Protein AF-A0A955WRY6-F1 (afdb_monomer_lite)

pLDDT: mean 74.72, std 20.24, range [30.14, 96.88]

Foldseek 3Di:
DDDDDDDPVRVVVCCVPVCVVVVVPDQFPDWDADVPGDTDGHGPPPDLQCLADPNLAFQDWDFFQDPNRTFIWGFHDDDPQWTWIATPPPRDIDIDGSVVSSVRSCVVSVVVLVVVVVVLLVQLVVCVVPNDPVSNVVSVVVCVVNVNPVSPDDDDDDDDDPPDPPPPVPPPPPPPPQDACLLPPVLLVQLLVVLLVQDALLRSLVVSQVVQAQDQDPVRGHHHYDSVSNSVSNLVVLCVVDLQLVVSCVNSVYDLVRSLLSLVSSCVVVVNDPVRSLVSQVVCCVVPVRPSSVDDRDDHPDPPPPPPDD

Sequence (310 aa):
MREIELSEAAGLAAWRAQGLRKGAGHKYIRRVPKPGGGYRYYYRTAGVTRGVGADLVPGAKFKLTHEGQPGHFEVVRRAGDRVVLKHDESGASMTVSAEALGDLLKREHASVVNTAKERLKRDIEAARKHGSPKQIARLEAQARRFGFEGLTEGADGGAGAMFTPVTDPRTSTHHDASADKSEDPVVLEYATRFLFKGKSPKVAAALTESKLSGQDNLFLGKVFINAASLEMALWRKLVEFSDEPSSVVEKFNLRKGSARQLVAYMADKHGWSNSETVEHLRRLDRIYGWDLASRPLPRIPNSRNRASKG

Structure (mmCIF, N/CA/C/O backbone):
data_AF-A0A955WRY6-F1
#
_entry.id   AF-A0A955WRY6-F1
#
loop_
_atom_site.group_PDB
_atom_site.id
_atom_site.type_symbol
_atom_site.label_atom_id
_atom_site.label_alt_id
_atom_site.label_comp_id
_atom_site.label_asym_id
_atom_site.label_entity_id
_atom_site.label_seq_id
_atom_site.pdbx_PDB_ins_code
_atom_site.Cartn_x
_atom_site.Cartn_y
_atom_site.Cartn_z
_atom_site.occupancy
_atom_site.B_iso_or_equiv
_atom_site.auth_seq_id
_atom_site.auth_comp_id
_atom_site.auth_asym_id
_atom_site.auth_atom_id
_atom_site.pdbx_PDB_model_num
ATOM 1 N N . MET A 1 1 ? -16.062 -31.710 -8.596 1.00 36.66 1 MET A N 1
ATOM 2 C CA . MET A 1 1 ? -15.830 -31.966 -7.157 1.00 36.66 1 MET A CA 1
ATOM 3 C C . MET A 1 1 ? -17.004 -32.787 -6.668 1.00 36.66 1 MET A C 1
ATOM 5 O O . MET A 1 1 ? -18.121 -32.371 -6.929 1.00 36.66 1 MET A O 1
ATOM 9 N N . ARG A 1 2 ? -16.775 -33.966 -6.080 1.00 32.97 2 ARG A N 1
ATOM 10 C CA . ARG A 1 2 ? -17.855 -34.728 -5.438 1.00 32.97 2 ARG A CA 1
ATOM 11 C C . ARG A 1 2 ? -17.978 -34.218 -4.010 1.00 32.97 2 ARG A C 1
ATOM 13 O O . ARG A 1 2 ? -16.980 -34.216 -3.292 1.00 32.97 2 ARG A O 1
ATOM 20 N N . GLU A 1 3 ? -19.156 -33.736 -3.647 1.00 37.44 3 GLU A N 1
ATOM 21 C CA . GLU A 1 3 ? -19.481 -33.422 -2.261 1.00 37.44 3 GLU A CA 1
ATOM 22 C C . GLU A 1 3 ? -19.599 -34.744 -1.503 1.00 37.44 3 GLU A C 1
ATOM 24 O O . GLU A 1 3 ? -20.279 -35.668 -1.944 1.00 37.44 3 GLU A O 1
ATOM 29 N N . ILE A 1 4 ? -18.846 -34.866 -0.415 1.00 55.84 4 ILE A N 1
ATOM 30 C CA . ILE A 1 4 ? -18.935 -36.007 0.490 1.00 55.84 4 ILE A CA 1
ATOM 31 C C . ILE A 1 4 ? -19.771 -35.522 1.666 1.00 55.84 4 ILE A C 1
ATOM 33 O O . ILE A 1 4 ? -19.290 -34.732 2.480 1.00 55.84 4 ILE A O 1
ATOM 37 N N . GLU A 1 5 ? -21.023 -35.964 1.733 1.00 51.38 5 GLU A N 1
ATOM 38 C CA . GLU A 1 5 ? -21.853 -35.760 2.915 1.00 51.38 5 GLU A CA 1
ATOM 39 C C . GLU A 1 5 ? -21.349 -36.669 4.036 1.00 51.38 5 GLU A C 1
ATOM 41 O O . GLU A 1 5 ? -21.275 -37.892 3.906 1.00 51.38 5 GLU A O 1
ATOM 46 N N . LEU A 1 6 ? -20.943 -36.055 5.144 1.00 59.84 6 LEU A N 1
ATOM 47 C CA . LEU A 1 6 ? -20.589 -36.787 6.351 1.00 59.84 6 LEU A CA 1
ATOM 48 C C . LEU A 1 6 ? -21.871 -37.184 7.080 1.00 59.84 6 LEU A C 1
ATOM 50 O O . LEU A 1 6 ? -22.786 -36.374 7.218 1.00 59.84 6 LEU A O 1
ATOM 54 N N . SER A 1 7 ? -21.902 -38.408 7.607 1.00 77.56 7 SER A N 1
ATOM 55 C CA . SER A 1 7 ? -22.976 -38.832 8.508 1.00 77.56 7 SER A CA 1
ATOM 56 C C . SER A 1 7 ? -23.078 -37.898 9.718 1.00 77.56 7 SER A C 1
ATOM 58 O O . SER A 1 7 ? -22.076 -37.356 10.191 1.00 77.56 7 SER A O 1
ATOM 60 N N . GLU A 1 8 ? -24.285 -37.736 10.256 1.00 69.12 8 GLU A N 1
ATOM 61 C CA . GLU A 1 8 ? -24.569 -36.810 11.358 1.00 69.12 8 GLU A CA 1
ATOM 62 C C . GLU A 1 8 ? -23.694 -37.083 12.597 1.00 69.12 8 GLU A C 1
ATOM 64 O O . GLU A 1 8 ? -23.143 -36.161 13.204 1.00 69.12 8 GLU A O 1
ATOM 69 N N . ALA A 1 9 ? -23.450 -38.360 12.908 1.00 74.12 9 ALA A N 1
ATOM 70 C CA . ALA A 1 9 ? -22.556 -38.777 13.986 1.00 74.12 9 ALA A CA 1
ATOM 71 C C . ALA A 1 9 ? -21.083 -38.403 13.718 1.00 74.12 9 ALA A C 1
ATOM 73 O O . ALA A 1 9 ? -20.391 -37.929 14.624 1.00 74.12 9 ALA A O 1
ATOM 74 N N . ALA A 1 10 ? -20.608 -38.553 12.476 1.00 66.94 10 ALA A N 1
ATOM 75 C CA . ALA A 1 10 ? -19.260 -38.144 12.078 1.00 66.94 10 ALA A CA 1
ATOM 76 C C . ALA A 1 10 ? -19.105 -36.613 12.069 1.00 66.94 10 ALA A C 1
ATOM 78 O O . ALA A 1 10 ? -18.077 -36.094 12.508 1.00 66.94 10 ALA A O 1
ATOM 79 N N . GLY A 1 11 ? -20.144 -35.883 11.653 1.00 60.44 11 GLY A N 1
ATOM 80 C CA . GLY A 1 11 ? -20.207 -34.424 11.728 1.00 60.44 11 GLY A CA 1
ATOM 81 C C . GLY A 1 11 ? -20.150 -33.915 13.170 1.00 60.44 11 GLY A C 1
ATOM 82 O O . GLY A 1 11 ? -19.386 -32.997 13.473 1.00 60.44 11 GLY A O 1
ATOM 83 N N . LEU A 1 12 ? -20.876 -34.556 14.090 1.00 57.34 12 LEU A N 1
ATOM 84 C CA . LEU A 1 12 ? -20.877 -34.203 15.512 1.00 57.34 12 LEU A CA 1
ATOM 85 C C . LEU A 1 12 ? -19.535 -34.521 16.193 1.00 57.34 12 LEU A C 1
ATOM 87 O O . LEU A 1 12 ? -19.055 -33.742 17.022 1.00 57.34 12 LEU A O 1
ATOM 91 N N . ALA A 1 13 ? -18.903 -35.639 15.828 1.00 63.38 13 ALA A N 1
ATOM 92 C CA . ALA A 1 13 ? -17.574 -36.006 16.311 1.00 63.38 13 ALA A CA 1
ATOM 93 C C . ALA A 1 13 ? -16.500 -35.031 15.798 1.00 63.38 13 ALA A C 1
ATOM 95 O O . ALA A 1 13 ? -15.696 -34.542 16.592 1.00 63.38 13 ALA A O 1
ATOM 96 N N . ALA A 1 14 ? -16.538 -34.655 14.515 1.00 56.78 14 ALA A N 1
ATOM 97 C CA . ALA A 1 14 ? -15.663 -33.631 13.942 1.00 56.78 14 ALA A CA 1
ATOM 98 C C . ALA A 1 14 ? -15.891 -32.252 14.589 1.00 56.78 14 ALA A C 1
ATOM 100 O O . ALA A 1 14 ? -14.931 -31.562 14.941 1.00 56.78 14 ALA A O 1
ATOM 101 N N . TRP A 1 15 ? -17.152 -31.879 14.843 1.00 51.91 15 TRP A N 1
ATOM 102 C CA . TRP A 1 15 ? -17.522 -30.634 15.522 1.00 51.91 15 TRP A CA 1
ATOM 103 C C . TRP A 1 15 ? -16.945 -30.536 16.945 1.00 51.91 15 TRP A C 1
ATOM 105 O O . TRP A 1 15 ? -16.488 -29.464 17.365 1.00 51.91 15 TRP A O 1
ATOM 115 N N . ARG A 1 16 ? -16.907 -31.662 17.672 1.00 55.19 16 ARG A N 1
ATOM 116 C CA . ARG A 1 16 ? -16.328 -31.766 19.023 1.00 55.19 16 ARG A CA 1
ATOM 117 C C . ARG A 1 16 ? -14.798 -31.876 19.015 1.00 55.19 16 ARG A C 1
ATOM 119 O O . ARG A 1 16 ? -14.159 -31.229 19.840 1.00 55.19 16 ARG A O 1
ATOM 126 N N . ALA A 1 17 ? -14.214 -32.644 18.094 1.00 53.66 17 ALA A N 1
ATOM 127 C CA . ALA A 1 17 ? -12.787 -32.983 18.088 1.00 53.66 17 ALA A CA 1
ATOM 128 C C . ALA A 1 17 ? -11.884 -31.943 17.393 1.00 53.66 17 ALA A C 1
ATOM 130 O O . ALA A 1 17 ? -10.724 -31.801 17.770 1.00 53.66 17 ALA A O 1
ATOM 131 N N . GLN A 1 18 ? -12.385 -31.176 16.415 1.00 48.09 18 GLN A N 1
ATOM 132 C CA . GLN A 1 18 ? -11.553 -30.275 15.590 1.00 48.09 18 GLN A CA 1
ATOM 133 C C . GLN A 1 18 ? -11.579 -28.797 16.013 1.00 48.09 18 GLN A C 1
ATOM 135 O O . GLN A 1 18 ? -11.230 -27.909 15.237 1.00 48.09 18 GLN A O 1
ATOM 140 N N . GLY A 1 19 ? -12.017 -28.478 17.233 1.00 43.47 19 GLY A N 1
ATOM 141 C CA . GLY A 1 19 ? -12.061 -27.082 17.685 1.00 43.47 19 GLY A CA 1
ATOM 142 C C . GLY A 1 19 ? -13.075 -26.209 16.928 1.00 43.47 19 GLY A C 1
ATOM 143 O O . GLY A 1 19 ? -13.061 -24.991 17.090 1.00 43.47 19 GLY A O 1
ATOM 144 N N . LEU A 1 20 ? -13.997 -26.805 16.162 1.00 46.94 20 LEU A N 1
ATOM 145 C CA . LEU A 1 20 ? -15.105 -26.107 15.496 1.00 46.94 20 LEU A CA 1
ATOM 146 C C . LEU A 1 20 ? -16.071 -25.480 16.512 1.00 46.94 20 LEU A C 1
ATOM 148 O O . LEU A 1 20 ? -16.509 -24.346 16.319 1.00 46.94 20 LEU A O 1
ATOM 152 N N . ARG A 1 21 ? -16.293 -26.131 17.664 1.00 45.75 21 ARG A N 1
ATOM 153 C CA . ARG A 1 21 ? -16.968 -25.512 18.820 1.00 45.75 21 ARG A CA 1
ATOM 154 C C . ARG A 1 21 ? -16.225 -24.272 19.351 1.00 45.75 21 ARG A C 1
ATOM 156 O O . ARG A 1 21 ? -16.868 -23.305 19.744 1.00 45.75 21 ARG A O 1
ATOM 163 N N . LYS A 1 22 ? -14.884 -24.263 19.321 1.00 43.81 22 LYS A N 1
ATOM 164 C CA . LYS A 1 22 ? -14.065 -23.068 19.622 1.00 43.81 22 LYS A CA 1
ATOM 165 C C . LYS A 1 22 ? -14.232 -22.007 18.527 1.00 43.81 22 LYS A C 1
ATOM 167 O O . LYS A 1 22 ? -14.361 -20.832 18.846 1.00 43.81 22 LYS A O 1
ATOM 172 N N . GLY A 1 23 ? -14.275 -22.416 17.258 1.00 41.44 23 GLY A N 1
ATOM 173 C CA . GLY A 1 23 ? -14.471 -21.551 16.090 1.00 41.44 23 GLY A CA 1
ATOM 174 C C . GLY A 1 23 ? -15.797 -20.786 16.094 1.00 41.44 23 GLY A C 1
ATOM 175 O O . GLY A 1 23 ? -15.812 -19.605 15.760 1.00 41.44 23 GLY A O 1
ATOM 176 N N . ALA A 1 24 ? -16.883 -21.419 16.542 1.00 44.50 24 ALA A N 1
ATOM 177 C CA . ALA A 1 24 ? -18.216 -20.812 16.590 1.00 44.50 24 ALA A CA 1
ATOM 178 C C . ALA A 1 24 ? -18.313 -19.589 17.527 1.00 44.50 24 ALA A C 1
ATOM 180 O O . ALA A 1 24 ? -19.133 -18.706 17.289 1.00 44.50 24 ALA A O 1
ATOM 181 N N . GLY A 1 25 ? -17.456 -19.511 18.555 1.00 41.19 25 GLY A N 1
ATOM 182 C CA . GLY A 1 25 ? -17.361 -18.375 19.483 1.00 41.19 25 GLY A CA 1
ATOM 183 C C . GLY A 1 25 ? -16.069 -17.559 19.359 1.00 41.19 25 GLY A C 1
ATOM 184 O O . GLY A 1 25 ? -15.816 -16.678 20.178 1.00 41.19 25 GLY A O 1
ATOM 185 N N . HIS A 1 26 ? -15.206 -17.853 18.382 1.00 42.59 26 HIS A N 1
ATOM 186 C CA . HIS A 1 26 ? -13.889 -17.224 18.294 1.00 42.59 26 HIS A CA 1
ATOM 187 C C . HIS A 1 26 ? -13.975 -15.828 17.656 1.00 42.59 26 HIS A C 1
ATOM 189 O O . HIS A 1 26 ? -14.563 -15.642 16.593 1.00 42.59 26 HIS A O 1
ATOM 195 N N . LYS A 1 27 ? -13.280 -14.846 18.249 1.00 47.38 27 LYS A N 1
ATOM 196 C CA . LYS A 1 27 ? -13.185 -13.444 17.776 1.00 47.38 27 LYS A CA 1
ATOM 197 C C . LYS A 1 27 ? -12.691 -13.296 16.317 1.00 47.38 27 LYS A C 1
ATOM 199 O O . LYS A 1 27 ? -12.843 -12.239 15.698 1.00 47.38 27 LYS A O 1
ATOM 204 N N . TYR A 1 28 ? -12.048 -14.327 15.772 1.00 54.03 28 TYR A N 1
ATOM 205 C CA . TYR A 1 28 ? -11.330 -14.285 14.500 1.00 54.03 28 TYR A CA 1
ATOM 206 C C . TYR A 1 28 ? -12.108 -15.037 13.412 1.00 54.03 28 TYR A C 1
ATOM 208 O O . TYR A 1 28 ? -12.307 -16.240 13.522 1.00 54.03 28 TYR A O 1
ATOM 216 N N . ILE A 1 29 ? -12.478 -14.348 12.327 1.00 52.53 29 ILE A N 1
ATOM 217 C CA . ILE A 1 29 ? -13.073 -14.967 11.127 1.00 52.53 29 ILE A CA 1
ATOM 218 C C . ILE A 1 29 ? -12.028 -15.805 10.389 1.00 52.53 29 ILE A C 1
ATOM 220 O O . ILE A 1 29 ? -12.348 -16.815 9.770 1.00 52.53 29 ILE A O 1
ATOM 224 N N . ARG A 1 30 ? -10.764 -15.363 10.403 1.00 49.28 30 ARG A N 1
ATOM 225 C CA . ARG A 1 30 ? -9.693 -16.031 9.661 1.00 49.28 30 ARG A CA 1
ATOM 226 C C . ARG A 1 30 ? -8.348 -15.856 10.343 1.00 49.28 30 ARG A C 1
ATOM 228 O O . ARG A 1 30 ? -7.986 -14.747 10.734 1.00 49.28 30 ARG A O 1
ATOM 235 N N . ARG A 1 31 ? -7.575 -16.937 10.411 1.00 55.94 31 ARG A N 1
ATOM 236 C CA . ARG A 1 31 ? -6.165 -16.929 10.807 1.00 55.94 31 ARG A CA 1
ATOM 237 C C . ARG A 1 31 ? -5.318 -17.195 9.564 1.00 55.94 31 ARG A C 1
ATOM 239 O O . ARG A 1 31 ? -5.554 -18.177 8.873 1.00 55.94 31 ARG A O 1
ATOM 246 N N . VAL A 1 32 ? -4.366 -16.317 9.257 1.00 57.47 32 VAL A N 1
ATOM 247 C CA . VAL A 1 32 ? -3.478 -16.453 8.090 1.00 57.47 32 VAL A CA 1
ATOM 248 C C . VAL A 1 32 ? -2.035 -16.525 8.579 1.00 57.47 32 VAL A C 1
ATOM 250 O O . VAL A 1 32 ? -1.604 -15.584 9.246 1.00 57.47 32 VAL A O 1
ATOM 253 N N . PRO A 1 33 ? -1.292 -17.609 8.309 1.00 56.28 33 PRO A N 1
ATOM 254 C CA . PRO A 1 33 ? 0.118 -17.690 8.677 1.00 56.28 33 PRO A CA 1
ATOM 255 C C . PRO A 1 33 ? 0.919 -16.593 7.967 1.00 56.28 33 PRO A C 1
ATOM 257 O O . PRO A 1 33 ? 0.626 -16.236 6.823 1.00 56.28 33 PRO A O 1
ATOM 260 N N . LYS A 1 34 ? 1.894 -16.012 8.669 1.00 71.62 34 LYS A N 1
ATOM 261 C CA . LYS A 1 34 ? 2.805 -15.012 8.100 1.00 71.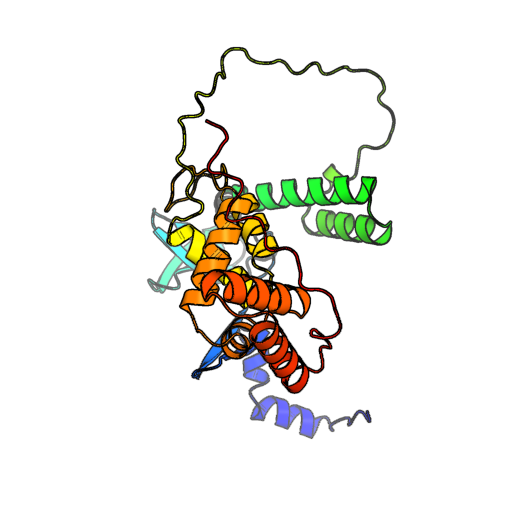62 34 LYS A CA 1
ATOM 262 C C . LYS A 1 34 ? 4.122 -15.683 7.684 1.00 71.62 34 LYS A C 1
ATOM 264 O O . LYS A 1 34 ? 4.568 -16.591 8.388 1.00 71.62 34 LYS A O 1
ATOM 269 N N . PRO A 1 35 ? 4.780 -15.221 6.607 1.00 40.38 35 PRO A N 1
ATOM 270 C CA . PRO A 1 35 ? 6.170 -15.586 6.353 1.00 40.38 35 PRO A CA 1
ATOM 271 C C . PRO A 1 35 ? 7.032 -15.070 7.516 1.00 40.38 35 PRO A C 1
ATOM 273 O O . PRO A 1 35 ? 6.913 -13.898 7.874 1.00 40.38 35 PRO A O 1
ATOM 276 N N . GLY A 1 36 ? 7.840 -15.939 8.131 1.00 59.47 36 GLY A N 1
ATOM 277 C CA . GLY A 1 36 ? 8.654 -15.617 9.317 1.00 59.47 36 GLY A CA 1
ATOM 278 C C . GLY A 1 36 ? 8.057 -16.041 10.666 1.00 59.47 36 GLY A C 1
ATOM 279 O O . GLY A 1 36 ? 8.634 -15.746 11.707 1.00 59.47 36 GLY A O 1
ATOM 280 N N . GLY A 1 37 ? 6.923 -16.747 10.665 1.00 56.03 37 GLY A N 1
ATOM 281 C CA . GLY A 1 37 ? 6.303 -17.275 11.879 1.00 56.03 37 GLY A CA 1
ATOM 282 C C . GLY A 1 37 ? 5.176 -16.400 12.434 1.00 56.03 37 GLY A C 1
ATOM 283 O O . GLY A 1 37 ? 5.022 -15.215 12.126 1.00 56.03 37 GLY A O 1
ATOM 284 N N . GLY A 1 38 ? 4.321 -17.026 13.241 1.00 67.31 38 GLY A N 1
ATOM 285 C CA . GLY A 1 38 ? 3.123 -16.401 13.795 1.00 67.31 38 GLY A CA 1
ATOM 286 C C . GLY A 1 38 ? 1.962 -16.264 12.802 1.00 67.31 38 GLY A C 1
ATOM 287 O O . GLY A 1 38 ? 1.981 -16.754 11.671 1.00 67.31 38 GLY A O 1
ATOM 288 N N . TYR A 1 39 ? 0.901 -15.592 13.252 1.00 67.00 39 TYR A N 1
ATOM 289 C CA . TYR A 1 39 ? -0.364 -15.503 12.525 1.00 67.00 39 TYR A CA 1
ATOM 290 C C . TYR A 1 39 ? -0.874 -14.062 12.410 1.00 67.00 39 TYR A C 1
ATOM 292 O O . TYR A 1 39 ? -0.669 -13.214 13.278 1.00 67.00 39 TYR A O 1
ATOM 300 N N . ARG A 1 40 ? -1.561 -13.773 11.304 1.00 47.94 40 ARG A N 1
ATOM 301 C CA . ARG A 1 40 ? -2.397 -12.590 11.099 1.00 47.94 40 ARG A CA 1
ATOM 302 C C . ARG A 1 40 ? -3.848 -12.986 11.356 1.00 47.94 40 ARG A C 1
ATOM 304 O O . ARG A 1 40 ? -4.380 -13.867 10.684 1.00 47.94 40 ARG A O 1
ATOM 311 N N . TYR A 1 41 ? -4.472 -12.325 12.319 1.00 55.81 41 TYR A N 1
ATOM 312 C CA . TYR A 1 41 ? -5.858 -12.564 12.696 1.00 55.81 41 TYR A CA 1
ATOM 313 C C . TYR A 1 41 ? -6.765 -11.527 12.032 1.00 55.81 41 TYR A C 1
ATOM 315 O O . TYR A 1 41 ? -6.508 -10.327 12.117 1.00 55.81 41 TYR A O 1
ATOM 323 N N . TYR A 1 42 ? -7.809 -11.995 11.355 1.00 44.66 42 TYR A N 1
ATOM 324 C CA . TYR A 1 42 ? -8.852 -11.162 10.769 1.00 44.66 42 TYR A CA 1
ATOM 325 C C . TYR A 1 42 ? -10.079 -11.237 11.662 1.00 44.66 42 TYR A C 1
ATOM 327 O O . TYR A 1 42 ? -10.635 -12.312 11.884 1.00 44.66 42 TYR A O 1
ATOM 335 N N . TYR A 1 43 ? -10.471 -10.090 12.194 1.00 47.66 43 TYR A N 1
ATOM 336 C CA . TYR A 1 43 ? -11.598 -9.949 13.102 1.00 47.66 43 TYR A CA 1
ATOM 337 C C . TYR A 1 43 ? -12.900 -9.830 12.320 1.00 47.66 43 TYR A C 1
ATOM 339 O O . TYR A 1 43 ? -12.918 -9.270 11.222 1.00 47.66 43 TYR A O 1
ATOM 347 N N . ARG A 1 44 ? -14.005 -10.283 12.918 1.00 41.38 44 ARG A N 1
ATOM 348 C CA . ARG A 1 44 ? -15.330 -9.805 12.517 1.00 41.38 44 ARG A CA 1
ATOM 349 C C . ARG A 1 44 ? -15.498 -8.411 13.095 1.00 41.38 44 ARG A C 1
ATOM 351 O O . ARG A 1 44 ? -16.040 -8.253 14.179 1.00 41.38 44 ARG A O 1
ATOM 358 N N . THR A 1 45 ? -14.994 -7.397 12.401 1.00 40.94 45 THR A N 1
ATOM 359 C CA . THR A 1 45 ? -15.423 -6.031 12.680 1.00 40.94 45 THR A CA 1
ATOM 360 C C . THR A 1 45 ? -16.863 -5.913 12.206 1.00 40.94 45 THR A C 1
ATOM 362 O O . THR A 1 45 ? -17.149 -5.864 11.010 1.00 40.94 45 THR A O 1
ATOM 365 N N . ALA A 1 46 ? -17.782 -5.922 13.169 1.00 40.56 46 ALA A N 1
ATOM 366 C CA . ALA A 1 46 ? -19.061 -5.253 13.022 1.00 40.56 46 ALA A CA 1
ATOM 367 C C . ALA A 1 46 ? -18.800 -3.889 12.359 1.00 40.56 46 ALA A C 1
ATOM 369 O O . ALA A 1 46 ? -17.915 -3.152 12.793 1.00 40.56 46 ALA A O 1
ATOM 370 N N . GLY A 1 47 ? -19.468 -3.623 11.235 1.00 37.50 47 GLY A N 1
ATOM 371 C CA . GLY A 1 47 ? -19.258 -2.408 10.453 1.00 37.50 47 GLY A CA 1
ATOM 372 C C . GLY A 1 47 ? -19.404 -1.141 11.298 1.00 37.50 47 GLY A C 1
ATOM 373 O O . GLY A 1 47 ? -20.028 -1.159 12.355 1.00 37.50 47 GLY A O 1
ATOM 374 N N . VAL A 1 48 ? -18.849 -0.052 10.769 1.00 38.91 48 VAL A N 1
ATOM 375 C CA . VAL A 1 48 ? -18.663 1.311 11.319 1.00 38.91 48 VAL A CA 1
ATOM 376 C C . VAL A 1 48 ? -19.931 1.976 11.914 1.00 38.91 48 VAL A C 1
ATOM 378 O O . VAL A 1 48 ? -19.880 3.103 12.383 1.00 38.91 48 VAL A O 1
ATOM 381 N N . THR A 1 49 ? -21.071 1.292 11.953 1.00 41.22 49 THR A N 1
ATOM 382 C CA . THR A 1 49 ? -22.373 1.803 12.413 1.00 41.22 49 THR A CA 1
ATOM 383 C C . THR A 1 49 ? -23.138 0.869 13.350 1.00 41.22 49 THR A C 1
ATOM 385 O O . THR A 1 49 ? -24.252 1.206 13.740 1.00 41.22 49 THR A O 1
ATOM 388 N N . ARG A 1 50 ? -22.587 -0.274 13.779 1.00 42.62 50 ARG A N 1
ATOM 389 C CA . ARG A 1 50 ? -23.249 -1.153 14.772 1.00 42.62 50 ARG A CA 1
ATOM 390 C C . ARG A 1 50 ? -23.181 -0.601 16.210 1.00 42.62 50 ARG A C 1
ATOM 392 O O . ARG A 1 50 ? -22.905 -1.323 17.158 1.00 42.62 50 ARG A O 1
ATOM 399 N N . GLY A 1 51 ? -23.358 0.709 16.361 1.00 39.53 51 GLY A N 1
ATOM 400 C CA . GLY A 1 51 ? -23.197 1.459 17.609 1.00 39.53 51 GLY A CA 1
ATOM 401 C C . GLY A 1 51 ? -24.460 2.181 18.073 1.00 39.53 51 GLY A C 1
ATOM 402 O O . GLY A 1 51 ? -24.369 3.026 18.954 1.00 39.53 51 GLY A O 1
ATOM 403 N N . VAL A 1 52 ? -25.631 1.892 17.493 1.00 41.47 52 VAL A N 1
ATOM 404 C CA . VAL A 1 52 ? -26.885 2.551 17.888 1.00 41.47 52 VAL A CA 1
ATOM 405 C C . VAL A 1 52 ? -27.953 1.498 18.199 1.00 41.47 52 VAL A C 1
ATOM 407 O O . VAL A 1 52 ? -28.535 0.887 17.308 1.00 41.47 52 VAL A O 1
ATOM 410 N N . GLY A 1 53 ? -28.166 1.253 19.495 1.00 43.19 53 GLY A N 1
ATOM 411 C CA . GLY A 1 53 ? -29.331 0.567 20.075 1.00 43.19 53 GLY A CA 1
ATOM 412 C C . GLY A 1 53 ? -29.365 -0.969 20.004 1.00 43.19 53 GLY A C 1
ATOM 413 O O . GLY A 1 53 ? -29.521 -1.630 21.036 1.00 43.19 53 GLY A O 1
ATOM 414 N N . ALA A 1 54 ? -29.222 -1.552 18.811 1.00 42.28 54 ALA A N 1
ATOM 415 C CA . ALA A 1 54 ? -29.510 -2.977 18.579 1.00 42.28 54 ALA A CA 1
ATOM 416 C C . ALA A 1 54 ? -28.316 -3.928 18.812 1.00 42.28 54 ALA A C 1
ATOM 418 O O . ALA A 1 54 ? -28.515 -5.113 19.062 1.00 42.28 54 ALA A O 1
ATOM 419 N N . ASP A 1 55 ? -27.083 -3.419 18.787 1.00 57.56 55 ASP A N 1
ATOM 420 C CA . ASP A 1 55 ? -25.850 -4.227 18.815 1.00 57.56 55 ASP A CA 1
ATOM 421 C C . ASP A 1 55 ? -25.087 -4.169 20.158 1.00 57.56 55 ASP A C 1
ATOM 423 O O . ASP A 1 55 ? -23.957 -4.648 20.263 1.00 57.56 55 ASP A O 1
ATOM 427 N N . LEU A 1 56 ? -25.701 -3.624 21.218 1.00 70.50 56 LEU A N 1
ATOM 428 C CA . LEU A 1 56 ? -25.166 -3.670 22.588 1.00 70.50 56 LEU A CA 1
ATOM 429 C C . LEU A 1 56 ? -25.412 -5.052 23.213 1.00 70.50 56 LEU A C 1
ATOM 431 O O . LEU A 1 56 ? -26.172 -5.200 24.171 1.00 70.50 56 LEU A O 1
ATOM 435 N N . VAL A 1 57 ? -24.823 -6.079 22.610 1.00 77.69 57 VAL A N 1
ATOM 436 C CA . VAL A 1 57 ? -24.909 -7.472 23.058 1.00 77.69 57 VAL A CA 1
ATOM 437 C C . VAL A 1 57 ? -23.649 -7.866 23.829 1.00 77.69 57 VAL A C 1
ATOM 439 O O . VAL A 1 57 ? -22.573 -7.338 23.535 1.00 77.69 57 VAL A O 1
ATOM 442 N N . PRO A 1 58 ? -23.740 -8.802 24.792 1.00 81.50 58 PRO A N 1
ATOM 443 C CA . PRO A 1 58 ? -22.559 -9.368 25.436 1.00 81.50 58 PRO A CA 1
ATOM 444 C C . PRO A 1 58 ? -21.514 -9.848 24.414 1.00 81.50 58 PRO A C 1
ATOM 446 O O . PRO A 1 58 ? -21.853 -10.502 23.428 1.00 81.50 58 PRO A O 1
ATOM 449 N N . GLY A 1 59 ? -20.249 -9.493 24.637 1.00 76.31 59 GLY A N 1
ATOM 450 C CA . GLY A 1 59 ? -19.119 -9.754 23.744 1.00 76.31 59 GLY A CA 1
ATOM 451 C C . GLY A 1 59 ? -18.862 -8.676 22.683 1.00 76.31 59 GLY A C 1
ATOM 452 O O . GLY A 1 59 ? -17.843 -8.736 21.988 1.00 76.31 59 GLY A O 1
ATOM 453 N N . ALA A 1 60 ? -19.741 -7.677 22.537 1.00 74.44 60 ALA A N 1
ATOM 454 C CA . ALA A 1 60 ? -19.485 -6.537 21.658 1.00 74.44 60 ALA A CA 1
ATOM 455 C C . ALA A 1 60 ? -18.305 -5.708 22.187 1.00 74.44 60 ALA A C 1
ATOM 457 O O . ALA A 1 60 ? -18.225 -5.437 23.384 1.00 74.44 60 ALA A O 1
ATOM 458 N N . LYS A 1 61 ? -17.390 -5.305 21.295 1.00 81.06 61 LYS A N 1
ATOM 459 C CA . LYS A 1 61 ? -16.192 -4.534 21.652 1.00 81.06 61 LYS A CA 1
ATOM 460 C C . LYS A 1 61 ? -16.158 -3.191 20.941 1.00 81.06 61 LYS A C 1
ATOM 462 O O . LYS A 1 61 ? -16.345 -3.134 19.725 1.00 81.06 61 LYS A O 1
ATOM 467 N N . PHE A 1 62 ? -15.828 -2.145 21.686 1.00 78.12 62 PHE A N 1
ATOM 468 C CA . PHE A 1 62 ? -15.776 -0.768 21.210 1.00 78.12 62 PHE A CA 1
ATOM 469 C C . PHE A 1 62 ? -14.453 -0.110 21.601 1.00 78.12 62 PHE A C 1
ATOM 471 O O . PHE A 1 62 ? -13.780 -0.551 22.533 1.00 78.12 62 PHE A O 1
ATOM 478 N N . LYS A 1 63 ? -14.070 0.937 20.868 1.00 79.00 63 LYS A N 1
ATOM 479 C CA . LYS A 1 63 ? -12.981 1.830 21.264 1.00 79.00 63 LYS A CA 1
ATOM 480 C C . LYS A 1 63 ? -13.613 3.145 21.696 1.00 79.00 63 LYS A C 1
ATOM 482 O O . LYS A 1 63 ? -14.296 3.758 20.883 1.00 79.00 63 LYS A O 1
ATOM 487 N N . LEU A 1 64 ? -13.405 3.537 22.943 1.00 77.50 64 LEU A N 1
ATOM 488 C CA . LEU A 1 64 ? -13.987 4.748 23.516 1.00 77.50 64 LEU A CA 1
ATOM 489 C C . LEU A 1 64 ? -13.016 5.383 24.506 1.00 77.50 64 LEU A C 1
ATOM 491 O O . LEU A 1 64 ? -12.163 4.700 25.072 1.00 77.50 64 LEU A O 1
ATOM 495 N N . THR A 1 65 ? -13.160 6.687 24.690 1.00 77.12 65 THR A N 1
ATOM 496 C CA . THR A 1 65 ? -12.446 7.446 25.712 1.00 77.12 65 THR A CA 1
ATOM 497 C C . THR A 1 65 ? -13.384 7.650 26.895 1.00 77.12 65 THR A C 1
ATOM 499 O O . THR A 1 65 ? -14.449 8.248 26.743 1.00 77.12 65 THR A O 1
ATOM 502 N N . HIS A 1 66 ? -13.019 7.133 28.067 1.00 68.38 66 HIS A N 1
ATOM 503 C CA . HIS A 1 66 ? -13.795 7.296 29.298 1.00 68.38 66 HIS A CA 1
ATOM 504 C C . HIS A 1 66 ? -12.892 7.835 30.404 1.00 68.38 66 HIS A C 1
ATOM 506 O O . HIS A 1 66 ? -11.773 7.359 30.558 1.00 68.38 66 HIS A O 1
ATOM 512 N N . GLU A 1 67 ? -13.353 8.863 31.123 1.00 70.56 67 GLU A N 1
ATOM 513 C CA . GLU A 1 67 ? -12.571 9.551 32.169 1.00 70.56 67 GLU A CA 1
ATOM 514 C C . GLU A 1 67 ? -11.176 10.006 31.691 1.00 70.56 67 GLU A C 1
ATOM 516 O O . GLU A 1 67 ? -10.181 9.938 32.406 1.00 70.56 67 GLU A O 1
ATOM 521 N N . GLY A 1 68 ? -11.091 10.455 30.434 1.00 73.31 68 GLY A N 1
ATOM 522 C CA . GLY A 1 68 ? -9.838 10.901 29.818 1.00 73.31 68 GLY A CA 1
ATOM 523 C C . GLY A 1 68 ? -8.895 9.772 29.387 1.00 73.31 68 GLY A C 1
ATOM 524 O O . GLY A 1 68 ? -7.843 10.060 28.822 1.00 73.31 68 GLY A O 1
ATOM 525 N N . GLN A 1 69 ? -9.265 8.503 29.588 1.00 71.44 69 GLN A N 1
ATOM 526 C CA . GLN A 1 69 ? -8.461 7.354 29.178 1.00 71.44 69 GLN A CA 1
ATOM 527 C C . GLN A 1 69 ? -9.047 6.687 27.923 1.00 71.44 69 GLN A C 1
ATOM 529 O O . GLN A 1 69 ? -10.172 6.174 27.959 1.00 71.44 69 GLN A O 1
ATOM 534 N N . PRO A 1 70 ? -8.322 6.692 26.788 1.00 78.00 70 PRO A N 1
ATOM 535 C CA . PRO A 1 70 ? -8.731 5.963 25.597 1.00 78.00 70 PRO A CA 1
ATOM 536 C C . PRO A 1 70 ? -8.508 4.466 25.804 1.00 78.00 70 PRO A C 1
ATOM 538 O O . PRO A 1 70 ? -7.428 4.047 26.210 1.00 78.00 70 PRO A O 1
ATOM 541 N N . GLY A 1 71 ? -9.507 3.653 25.471 1.00 81.44 71 GLY A N 1
ATOM 542 C CA . GLY A 1 71 ? -9.471 2.234 25.795 1.00 81.44 71 GLY A CA 1
ATOM 543 C C . GLY A 1 71 ? -10.328 1.351 24.903 1.00 81.44 71 GLY A C 1
ATOM 544 O O . GLY A 1 71 ? -11.191 1.812 24.146 1.00 81.44 71 GLY A O 1
ATOM 545 N N . HIS A 1 72 ? -10.083 0.046 25.001 1.00 81.94 72 HIS A N 1
ATOM 546 C CA . HIS A 1 72 ? -10.938 -0.987 24.426 1.00 81.94 72 HIS A CA 1
ATOM 547 C C . HIS A 1 72 ? -11.883 -1.520 25.496 1.00 81.94 72 HIS A C 1
ATOM 549 O O . HIS A 1 72 ? -11.440 -1.953 26.555 1.00 81.94 72 HIS A O 1
ATOM 555 N N . PHE A 1 73 ? -13.181 -1.509 25.210 1.00 83.50 73 PHE A N 1
ATOM 556 C CA . PHE A 1 73 ? -14.207 -1.941 26.153 1.00 83.50 73 PHE A CA 1
ATOM 557 C C . PHE A 1 73 ? -15.040 -3.062 25.558 1.00 83.50 73 PHE A C 1
ATOM 559 O O . PHE A 1 73 ? -15.408 -3.013 24.385 1.00 83.50 73 PHE A O 1
ATOM 566 N N . GLU A 1 74 ? -15.356 -4.054 26.379 1.00 85.38 74 GLU A N 1
ATOM 567 C CA . GLU A 1 74 ? -16.230 -5.173 26.053 1.00 85.38 74 GLU A CA 1
ATOM 568 C C . GLU A 1 74 ? -17.534 -5.081 26.843 1.00 85.38 74 GLU A C 1
ATOM 570 O O . GLU A 1 74 ? -17.521 -4.860 28.051 1.00 85.38 74 GLU A O 1
ATOM 575 N N . VAL A 1 75 ? -18.668 -5.301 26.181 1.00 86.50 75 VAL A N 1
ATOM 576 C CA . VAL A 1 75 ? -19.951 -5.490 26.861 1.00 86.50 75 VAL A CA 1
ATOM 577 C C . VAL A 1 75 ? -19.931 -6.849 27.543 1.00 86.50 75 VAL A C 1
ATOM 579 O O . VAL A 1 75 ? -19.977 -7.883 26.886 1.00 86.50 75 VAL A O 1
ATOM 582 N N . VAL A 1 76 ? -19.892 -6.862 28.868 1.00 89.19 76 VAL A N 1
ATOM 583 C CA . VAL A 1 76 ? -19.938 -8.100 29.656 1.00 89.19 76 VAL A CA 1
ATOM 584 C C . VAL A 1 76 ? -21.375 -8.578 29.802 1.00 89.19 76 VAL A C 1
ATOM 586 O O . VAL A 1 76 ? -21.666 -9.767 29.693 1.00 89.19 76 VAL A O 1
ATOM 589 N N . ARG A 1 77 ? -22.292 -7.644 30.066 1.00 87.44 77 ARG A N 1
ATOM 590 C CA . ARG A 1 77 ? -23.692 -7.956 30.347 1.00 87.44 77 ARG A CA 1
ATOM 591 C C . ARG A 1 77 ? -24.590 -6.791 29.960 1.00 87.44 77 ARG A C 1
ATOM 593 O O . ARG A 1 77 ? -24.229 -5.637 30.169 1.00 87.44 77 ARG A O 1
ATOM 600 N N . ARG A 1 78 ? -25.792 -7.105 29.482 1.00 84.25 78 ARG A N 1
ATOM 601 C CA . ARG A 1 78 ? -26.894 -6.150 29.335 1.00 84.25 78 ARG A CA 1
ATOM 602 C C . ARG A 1 78 ? -28.084 -6.632 30.155 1.00 84.25 78 ARG A C 1
ATOM 604 O O . ARG A 1 78 ? -28.462 -7.796 30.053 1.00 84.25 78 ARG A O 1
ATOM 611 N N . ALA A 1 79 ? -28.646 -5.747 30.969 1.00 83.94 79 ALA A N 1
ATOM 612 C CA . ALA A 1 79 ? -29.838 -5.995 31.769 1.00 83.94 79 ALA A CA 1
ATOM 613 C C . ALA A 1 79 ? -30.798 -4.814 31.584 1.00 83.94 79 ALA A C 1
ATOM 615 O O . ALA A 1 79 ? -30.635 -3.766 32.209 1.00 83.94 79 ALA A O 1
ATOM 616 N N . GLY A 1 80 ? -31.762 -4.975 30.674 1.00 83.00 80 GLY A N 1
ATOM 617 C CA . GLY A 1 80 ? -32.663 -3.896 30.269 1.00 83.00 80 GLY A CA 1
ATOM 618 C C . GLY A 1 80 ? -31.892 -2.707 29.692 1.00 83.00 80 GLY A C 1
ATOM 619 O O . GLY A 1 80 ? -31.181 -2.846 28.690 1.00 83.00 80 GLY A O 1
ATOM 620 N N . ASP A 1 81 ? -32.025 -1.560 30.355 1.00 84.88 81 ASP A N 1
ATOM 621 C CA . ASP A 1 81 ? -31.360 -0.307 29.996 1.00 84.88 81 ASP A CA 1
ATOM 622 C C . ASP A 1 81 ? -29.913 -0.207 30.511 1.00 84.88 81 ASP A C 1
ATOM 624 O O . ASP A 1 81 ? -29.155 0.648 30.079 1.00 84.88 81 ASP A O 1
ATOM 628 N N . ARG A 1 82 ? -29.459 -1.095 31.401 1.00 87.94 82 ARG A N 1
ATOM 629 C CA . ARG A 1 82 ? -28.086 -1.030 31.926 1.00 87.94 82 ARG A CA 1
ATOM 630 C C . ARG A 1 82 ? -27.144 -1.949 31.163 1.00 87.94 82 ARG A C 1
ATOM 632 O O . ARG A 1 82 ? -27.424 -3.136 30.967 1.00 87.94 82 ARG A O 1
ATOM 639 N N . VAL A 1 83 ? -25.989 -1.409 30.792 1.00 87.62 83 VAL A N 1
ATOM 640 C CA . VAL A 1 83 ? -24.910 -2.108 30.096 1.00 87.62 83 VAL A CA 1
ATOM 641 C C . VAL A 1 83 ? -23.666 -2.087 30.970 1.00 87.62 83 VAL A C 1
ATOM 643 O O . VAL A 1 83 ? -23.185 -1.028 31.366 1.00 87.62 83 VAL A O 1
ATOM 646 N N . VAL A 1 84 ? -23.147 -3.274 31.275 1.00 88.81 84 VAL A N 1
ATOM 647 C CA . VAL A 1 84 ? -21.883 -3.444 31.989 1.00 88.81 84 VAL A CA 1
ATOM 648 C C . VAL A 1 84 ? -20.771 -3.574 30.962 1.00 88.81 84 VAL A C 1
ATOM 650 O O . VAL A 1 84 ? -20.777 -4.506 30.154 1.00 88.81 84 VAL A O 1
ATOM 653 N N . LEU A 1 85 ? -19.822 -2.651 31.013 1.00 87.38 85 LEU A N 1
ATOM 654 C CA . LEU A 1 85 ? -18.625 -2.636 30.188 1.00 87.38 85 LEU A CA 1
ATOM 655 C C . LEU A 1 85 ? -17.420 -3.045 31.023 1.00 87.38 85 LEU A C 1
ATOM 657 O O . LEU A 1 85 ? -17.326 -2.663 32.186 1.00 87.38 85 LEU A O 1
ATOM 661 N N . LYS A 1 86 ? -16.482 -3.768 30.421 1.00 89.06 86 LYS A N 1
ATOM 662 C CA . LYS A 1 86 ? -15.174 -4.070 30.997 1.00 89.06 86 LYS A CA 1
ATOM 663 C C . LYS A 1 86 ? -14.085 -3.497 30.111 1.00 89.06 86 LYS A C 1
ATOM 665 O O . LYS A 1 86 ? -14.090 -3.733 28.907 1.00 89.06 86 LYS A O 1
ATOM 670 N N . HIS A 1 87 ? -13.157 -2.769 30.711 1.00 85.81 87 HIS A N 1
ATOM 671 C CA . HIS A 1 87 ? -11.961 -2.297 30.040 1.00 85.81 87 HIS A CA 1
ATOM 672 C C . HIS A 1 87 ? -10.995 -3.474 29.824 1.00 85.81 87 HIS A C 1
ATOM 674 O O . HIS A 1 87 ? -10.628 -4.155 30.783 1.00 85.81 87 HIS A O 1
ATOM 680 N N . ASP A 1 88 ? -10.604 -3.736 28.574 1.00 78.56 88 ASP A N 1
ATOM 681 C CA . ASP A 1 88 ? -9.775 -4.892 28.198 1.00 78.56 88 ASP A CA 1
ATOM 682 C C . ASP A 1 88 ? -8.380 -4.829 28.858 1.00 78.56 88 ASP A C 1
ATOM 684 O O . ASP A 1 88 ? -7.813 -5.875 29.168 1.00 78.56 88 ASP A O 1
ATOM 688 N N . GLU A 1 89 ? -7.835 -3.627 29.094 1.00 76.50 89 GLU A N 1
ATOM 689 C CA . GLU A 1 89 ? -6.466 -3.446 29.607 1.00 76.50 89 GLU A CA 1
ATOM 690 C C . GLU A 1 89 ? -6.404 -3.381 31.137 1.00 76.50 89 GLU A C 1
ATOM 692 O O . GLU A 1 89 ? -5.609 -4.084 31.752 1.00 76.50 89 GLU A O 1
ATOM 697 N N . SER A 1 90 ? -7.259 -2.569 31.767 1.00 82.62 90 SER A N 1
ATOM 698 C CA . SER A 1 90 ? -7.263 -2.427 33.233 1.00 82.62 90 SER A CA 1
ATOM 699 C C . SER A 1 90 ? -8.134 -3.469 33.934 1.00 82.62 90 SER A C 1
ATOM 701 O O . SER A 1 90 ? -8.064 -3.618 35.150 1.00 82.62 90 SER A O 1
ATOM 703 N N . GLY A 1 91 ? -9.005 -4.164 33.198 1.00 85.06 91 GLY A N 1
ATOM 704 C CA . GLY A 1 91 ? -9.996 -5.076 33.765 1.00 85.06 91 GLY A CA 1
ATOM 705 C C . GLY A 1 91 ? -11.126 -4.385 34.537 1.00 85.06 91 GLY A C 1
ATOM 706 O O . GLY A 1 91 ? -12.059 -5.073 34.962 1.00 85.06 91 GLY A O 1
ATOM 707 N N . ALA A 1 92 ? -11.073 -3.057 34.694 1.00 83.94 92 ALA A N 1
ATOM 708 C CA . ALA A 1 92 ? -12.080 -2.275 35.395 1.00 83.94 92 ALA A CA 1
ATOM 709 C C . ALA A 1 92 ? -13.441 -2.427 34.712 1.00 83.94 92 ALA A C 1
ATOM 711 O O . ALA A 1 92 ? -13.537 -2.429 33.484 1.00 83.94 92 ALA A O 1
ATOM 712 N N . SER A 1 93 ? -14.492 -2.576 35.513 1.00 89.00 93 SER A N 1
ATOM 713 C CA . SER A 1 93 ? -15.858 -2.696 35.012 1.00 89.00 93 SER A CA 1
ATOM 714 C C . SER A 1 93 ? -16.670 -1.473 35.402 1.00 89.00 93 SER A C 1
ATOM 716 O O . SER A 1 93 ? -16.568 -0.991 36.524 1.00 89.00 93 SER A O 1
ATOM 718 N N . MET A 1 94 ? -17.499 -0.997 34.484 1.00 86.94 94 MET A N 1
ATOM 719 C CA . MET A 1 94 ? -18.407 0.124 34.700 1.00 86.94 94 MET A CA 1
ATOM 720 C C . MET A 1 94 ? -19.806 -0.247 34.234 1.00 86.94 94 MET A C 1
ATOM 722 O O . MET A 1 94 ? -19.977 -1.096 33.360 1.00 86.94 94 MET A O 1
ATOM 726 N N . THR A 1 95 ? -20.811 0.402 34.809 1.00 90.81 95 THR A N 1
ATOM 727 C CA . THR A 1 95 ? -22.198 0.268 34.365 1.00 90.81 95 THR A CA 1
ATOM 728 C C . THR A 1 95 ? -22.669 1.609 33.835 1.00 90.81 95 THR A C 1
ATOM 730 O O . THR A 1 95 ? -22.597 2.608 34.541 1.00 90.81 95 THR A O 1
ATOM 733 N N . VAL A 1 96 ? -23.167 1.618 32.606 1.00 86.31 96 VAL A N 1
ATOM 734 C CA . VAL A 1 96 ? -23.709 2.799 31.925 1.00 86.31 96 VAL A CA 1
ATOM 735 C C . VAL A 1 96 ? -25.113 2.486 31.414 1.00 86.31 96 VAL A C 1
ATOM 737 O O . VAL A 1 96 ? -25.448 1.313 31.219 1.00 86.31 96 VAL A O 1
ATOM 740 N N . SER A 1 97 ? -25.954 3.501 31.208 1.00 84.94 97 SER A N 1
ATOM 741 C CA . SER A 1 97 ? -27.207 3.278 30.480 1.00 84.94 97 SER A CA 1
ATOM 742 C C . SER A 1 97 ? -26.916 2.995 29.004 1.00 84.94 97 SER A C 1
ATOM 744 O O . SER A 1 97 ? -25.901 3.432 28.452 1.00 84.94 97 SER A O 1
ATOM 746 N N . ALA A 1 98 ? -27.796 2.236 28.357 1.00 77.00 98 ALA A N 1
ATOM 747 C CA . ALA A 1 98 ? -27.687 1.894 26.947 1.00 77.00 98 ALA A CA 1
ATOM 748 C C . ALA A 1 98 ? -27.774 3.155 26.080 1.00 77.00 98 ALA A C 1
ATOM 750 O O . ALA A 1 98 ? -27.060 3.264 25.082 1.00 77.00 98 ALA A O 1
ATOM 751 N N . GLU A 1 99 ? -28.601 4.114 26.496 1.00 75.69 99 GLU A N 1
ATOM 752 C CA . GLU A 1 99 ? -28.712 5.431 25.875 1.00 75.69 99 GLU A CA 1
ATOM 753 C C . GLU A 1 99 ? -27.410 6.234 25.996 1.00 75.69 99 GLU A C 1
ATOM 755 O O . GLU A 1 99 ? -26.847 6.626 24.974 1.00 75.69 99 GLU A O 1
ATOM 760 N N . ALA A 1 100 ? -26.860 6.382 27.208 1.00 77.75 100 ALA A N 1
ATOM 761 C CA . ALA A 1 100 ? -25.619 7.130 27.420 1.00 77.75 100 ALA A CA 1
ATOM 762 C C . ALA A 1 100 ? -24.436 6.501 26.673 1.00 77.75 100 ALA A C 1
ATOM 764 O O . ALA A 1 100 ? -23.617 7.210 26.085 1.00 77.75 100 ALA A O 1
ATOM 765 N N . LEU A 1 101 ? -24.358 5.167 26.644 1.00 80.31 101 LEU A N 1
ATOM 766 C CA . LEU A 1 101 ? -23.365 4.459 25.841 1.00 80.31 101 LEU A CA 1
ATOM 767 C C . LEU A 1 101 ? -23.566 4.712 24.345 1.00 80.31 101 LEU A C 1
ATOM 769 O O . LEU A 1 101 ? -22.597 4.945 23.626 1.00 80.31 101 LEU A O 1
ATOM 773 N N . GLY A 1 102 ? -24.813 4.690 23.875 1.00 73.19 102 GLY A N 1
ATOM 774 C CA . GLY A 1 102 ? -25.150 5.030 22.498 1.00 73.19 102 GLY A CA 1
ATOM 775 C C . GLY A 1 102 ? -24.683 6.435 22.124 1.00 73.19 102 GLY A C 1
ATOM 776 O O . GLY A 1 102 ? -24.071 6.616 21.075 1.00 73.19 102 GLY A O 1
ATOM 777 N N . ASP A 1 103 ? -24.904 7.422 22.986 1.00 73.88 103 ASP A N 1
ATOM 778 C CA . ASP A 1 103 ? -24.505 8.805 22.725 1.00 73.88 103 ASP A CA 1
ATOM 779 C C . ASP A 1 103 ? -22.992 9.018 22.796 1.00 73.88 103 ASP A C 1
ATOM 781 O O . ASP A 1 103 ? -22.437 9.737 21.960 1.00 73.88 103 ASP A O 1
ATOM 785 N N . LEU A 1 104 ? -22.304 8.336 23.715 1.00 74.31 104 LEU A N 1
ATOM 786 C CA . LEU A 1 104 ? -20.841 8.300 23.757 1.00 74.31 104 LEU A CA 1
ATOM 787 C C . LEU A 1 104 ? -20.264 7.713 22.465 1.00 74.31 104 LEU A C 1
ATOM 789 O O . LEU A 1 104 ? -19.388 8.324 21.854 1.00 74.31 104 LEU A O 1
ATOM 793 N N . LEU A 1 105 ? -20.790 6.575 22.002 1.00 76.06 105 LEU A N 1
ATOM 794 C CA . LEU A 1 105 ? -20.354 5.949 20.752 1.00 76.06 105 LEU A CA 1
ATOM 795 C C . LEU A 1 105 ? -20.646 6.834 19.538 1.00 76.06 105 LEU A C 1
ATOM 797 O O . LEU A 1 105 ? -19.795 6.961 18.658 1.00 76.06 105 LEU A O 1
ATOM 801 N N . LYS A 1 106 ? -21.817 7.482 19.487 1.00 71.38 106 LYS A N 1
ATOM 802 C CA . LYS A 1 106 ? -22.146 8.442 18.424 1.00 71.38 106 LYS A CA 1
ATOM 803 C C . LYS A 1 106 ? -21.167 9.608 18.414 1.00 71.38 106 LYS A C 1
ATOM 805 O O . LYS A 1 106 ? -20.725 9.981 17.335 1.00 71.38 106 LYS A O 1
ATOM 810 N N . ARG A 1 107 ? -20.827 10.174 19.577 1.00 72.88 107 ARG A N 1
ATOM 811 C CA . ARG A 1 107 ? -19.911 11.318 19.694 1.00 72.88 107 ARG A CA 1
ATOM 812 C C . ARG A 1 107 ? -18.489 10.941 19.290 1.00 72.88 107 ARG A C 1
ATOM 814 O O . ARG A 1 107 ? -17.913 11.603 18.431 1.00 72.88 107 ARG A O 1
ATOM 821 N N . GLU A 1 108 ? -17.963 9.850 19.840 1.00 70.25 108 GLU A N 1
ATOM 822 C CA . GLU A 1 108 ? -16.593 9.391 19.581 1.00 70.25 108 GLU A CA 1
ATOM 823 C C . GLU A 1 108 ? -16.399 8.970 18.117 1.00 70.25 108 GLU A C 1
ATOM 825 O O . GLU A 1 108 ? -15.346 9.184 17.514 1.00 70.25 108 GLU A O 1
ATOM 830 N N . HIS A 1 109 ? -17.436 8.393 17.505 1.00 68.75 109 HIS A N 1
ATOM 831 C CA . HIS A 1 109 ? -17.394 7.944 16.117 1.00 68.75 109 HIS A CA 1
ATOM 832 C C . HIS A 1 109 ? -18.023 8.929 15.124 1.00 68.75 109 HIS A C 1
ATOM 834 O O . HIS A 1 109 ? -18.046 8.628 13.930 1.00 68.75 109 HIS A O 1
ATOM 840 N N . ALA A 1 110 ? -18.480 10.110 15.559 1.00 69.25 110 ALA A N 1
ATOM 841 C CA . ALA A 1 110 ? -19.156 11.086 14.698 1.00 69.25 110 ALA A CA 1
ATOM 842 C C . ALA A 1 110 ? -18.293 11.474 13.493 1.00 69.25 110 ALA A C 1
ATOM 844 O O . ALA A 1 110 ? -18.765 11.464 12.357 1.00 69.25 110 ALA A O 1
ATOM 845 N N . SER A 1 111 ? -17.008 11.754 13.723 1.00 66.25 111 SER A N 1
ATOM 846 C CA . SER A 1 111 ? -16.061 12.134 12.668 1.00 66.25 111 SER A CA 1
ATOM 847 C C . SER A 1 111 ? -15.870 11.018 11.636 1.00 66.25 111 SER A C 1
ATOM 849 O O . SER A 1 111 ? -15.893 11.266 10.428 1.00 66.25 111 SER A O 1
ATOM 851 N N . VAL A 1 112 ? -15.750 9.770 12.097 1.00 65.69 112 VAL A N 1
ATOM 852 C CA . VAL A 1 112 ? -15.573 8.587 11.244 1.00 65.69 112 VAL A CA 1
ATOM 853 C C . VAL A 1 112 ? -16.841 8.306 10.440 1.00 65.69 112 VAL A C 1
ATOM 855 O O . VAL A 1 112 ? -16.763 8.055 9.236 1.00 65.69 112 VAL A O 1
ATOM 858 N N . VAL A 1 113 ? -18.010 8.393 11.080 1.00 68.38 113 VAL A N 1
ATOM 859 C CA . VAL A 1 113 ? -19.312 8.215 10.429 1.00 68.38 113 VAL A CA 1
ATOM 860 C C . VAL A 1 113 ? -19.549 9.313 9.393 1.00 68.38 113 VAL A C 1
ATOM 862 O O . VAL A 1 113 ? -19.911 9.000 8.262 1.00 68.38 113 VAL A O 1
ATOM 865 N N . ASN A 1 114 ? -19.286 10.579 9.722 1.00 72.75 114 ASN A N 1
ATOM 866 C CA . ASN A 1 114 ? -19.440 11.698 8.790 1.00 72.75 114 ASN A CA 1
ATOM 867 C C . ASN A 1 114 ? -18.474 11.583 7.605 1.00 72.75 114 ASN A C 1
ATOM 869 O O . ASN A 1 114 ? -18.885 11.732 6.459 1.00 72.75 114 ASN A O 1
ATOM 873 N N . THR A 1 115 ? -17.220 11.194 7.841 1.00 71.06 115 THR A N 1
ATOM 874 C CA . THR A 1 115 ? -16.262 10.935 6.753 1.00 71.06 115 THR A CA 1
ATOM 875 C C . THR A 1 115 ? -16.743 9.811 5.830 1.00 71.06 115 THR A C 1
ATOM 877 O O . THR A 1 115 ? -16.617 9.900 4.606 1.00 71.06 115 THR A O 1
ATOM 880 N N . ALA A 1 116 ? -17.311 8.742 6.398 1.00 70.81 116 ALA A N 1
ATOM 881 C CA . ALA A 1 116 ? -17.883 7.647 5.621 1.00 70.81 116 ALA A CA 1
ATOM 882 C C . ALA A 1 116 ? -19.111 8.097 4.809 1.00 70.81 116 ALA A C 1
ATOM 884 O O . ALA A 1 116 ? -19.229 7.699 3.649 1.00 70.81 116 ALA A O 1
ATOM 885 N N . LYS A 1 117 ? -19.972 8.954 5.379 1.00 76.19 117 LYS A N 1
ATOM 886 C CA . LYS A 1 117 ? -21.113 9.573 4.684 1.00 76.19 117 LYS A CA 1
ATOM 887 C C . LYS A 1 117 ? -20.657 10.404 3.488 1.00 76.19 117 LYS A C 1
ATOM 889 O O . LYS A 1 117 ? -21.092 10.136 2.373 1.00 76.19 117 LYS A O 1
ATOM 894 N N . GLU A 1 118 ? -19.730 11.337 3.691 1.00 81.12 118 GLU A N 1
ATOM 895 C CA . GLU A 1 118 ? -19.236 12.216 2.622 1.00 81.12 118 GLU A CA 1
ATOM 896 C C . GLU A 1 118 ? -18.540 11.441 1.504 1.00 81.12 118 GLU A C 1
ATOM 898 O O . GLU A 1 118 ? -18.640 11.769 0.320 1.00 81.12 118 GLU A O 1
ATOM 903 N N . ARG A 1 119 ? -17.830 10.364 1.851 1.00 79.25 119 ARG A N 1
ATOM 904 C CA . ARG A 1 119 ? -17.259 9.471 0.845 1.00 79.25 119 ARG A CA 1
ATOM 905 C C . ARG A 1 119 ? -18.345 8.744 0.057 1.00 79.25 119 ARG A C 1
ATOM 907 O O . ARG A 1 119 ? -18.267 8.712 -1.164 1.00 79.25 119 ARG A O 1
ATOM 914 N N . LEU A 1 120 ? -19.336 8.172 0.738 1.00 84.31 120 LEU A N 1
ATOM 915 C CA . LEU A 1 120 ? -20.404 7.428 0.077 1.00 84.31 120 LEU A CA 1
ATOM 916 C C . LEU A 1 120 ? -21.245 8.336 -0.828 1.00 84.31 120 LEU A C 1
ATOM 918 O O . LEU A 1 120 ? -21.591 7.925 -1.930 1.00 84.31 120 LEU A O 1
ATOM 922 N N . LYS A 1 121 ? -21.499 9.580 -0.406 1.00 86.25 121 LYS A N 1
ATOM 923 C CA . LYS A 1 121 ? -22.161 10.603 -1.222 1.00 86.25 121 LYS A CA 1
ATOM 924 C C . LYS A 1 121 ? -21.384 10.877 -2.511 1.00 86.25 121 LYS A C 1
ATOM 926 O O . LYS A 1 121 ? -21.942 10.741 -3.596 1.00 86.25 121 LYS A O 1
ATOM 931 N N . ARG A 1 122 ? -20.076 11.144 -2.409 1.00 85.00 122 ARG A N 1
ATOM 932 C CA . ARG A 1 122 ? -19.203 11.327 -3.584 1.00 85.00 122 ARG A CA 1
ATOM 933 C C . ARG A 1 122 ? -19.166 10.096 -4.488 1.00 85.00 122 ARG A C 1
ATOM 935 O O . ARG A 1 122 ? -19.201 10.237 -5.706 1.00 85.00 122 ARG A O 1
ATOM 942 N N . ASP A 1 123 ? -19.119 8.898 -3.908 1.00 85.31 123 ASP A N 1
ATOM 943 C CA . ASP A 1 123 ? -19.112 7.645 -4.666 1.00 85.31 123 ASP A CA 1
ATOM 944 C C . ASP A 1 123 ? -20.441 7.442 -5.423 1.00 85.31 123 ASP A C 1
ATOM 946 O O . ASP A 1 123 ? -20.422 6.990 -6.569 1.00 85.31 123 ASP A O 1
ATOM 950 N N . ILE A 1 124 ? -21.584 7.800 -4.821 1.00 87.31 124 ILE A N 1
ATOM 951 C CA . ILE A 1 124 ? -22.905 7.770 -5.471 1.00 87.31 124 ILE A CA 1
ATOM 952 C C . ILE A 1 124 ? -22.974 8.807 -6.595 1.00 87.31 124 ILE A C 1
ATOM 954 O O . ILE A 1 124 ? -23.367 8.461 -7.706 1.00 87.31 124 ILE A O 1
ATOM 958 N N . GLU A 1 125 ? -22.551 10.048 -6.356 1.00 88.31 125 GLU A N 1
ATOM 959 C CA . GLU A 1 125 ? -22.540 11.107 -7.375 1.00 88.31 125 GLU A CA 1
ATOM 960 C C . GLU A 1 125 ? -21.642 10.748 -8.567 1.00 88.31 125 GLU A C 1
ATOM 962 O O . GLU A 1 125 ? -22.046 10.884 -9.724 1.00 88.31 125 GLU A O 1
ATOM 967 N N . ALA A 1 126 ? -20.443 10.222 -8.307 1.00 85.38 126 ALA A N 1
ATOM 968 C CA . ALA A 1 126 ? -19.540 9.751 -9.352 1.00 85.38 126 ALA A CA 1
ATOM 969 C C . ALA A 1 126 ? -20.129 8.552 -10.114 1.00 85.38 126 ALA A C 1
ATOM 971 O O . ALA A 1 126 ? -20.029 8.488 -11.341 1.00 85.38 126 ALA A O 1
ATOM 972 N N . ALA A 1 127 ? -20.778 7.619 -9.410 1.00 89.81 127 ALA A N 1
ATOM 973 C CA . ALA A 1 127 ? -21.451 6.486 -10.035 1.00 89.81 127 ALA A CA 1
ATOM 974 C C . ALA A 1 127 ? -22.670 6.913 -10.866 1.00 89.81 127 ALA A C 1
ATOM 976 O O . ALA A 1 127 ? -22.917 6.303 -11.898 1.00 89.81 127 ALA A O 1
ATOM 977 N N . ARG A 1 128 ? -23.392 7.970 -10.479 1.00 89.00 128 ARG A N 1
ATOM 978 C CA . ARG A 1 128 ? -24.486 8.541 -11.282 1.00 89.00 128 ARG A CA 1
ATOM 979 C C . ARG A 1 128 ? -23.978 9.190 -12.570 1.00 89.00 128 ARG A C 1
ATOM 981 O O . ARG A 1 128 ? -24.634 9.079 -13.596 1.00 89.00 128 ARG A O 1
ATOM 988 N N . LYS A 1 129 ? -22.800 9.824 -12.537 1.00 87.31 129 LYS A N 1
ATOM 989 C CA . LYS A 1 129 ? -22.193 10.464 -13.719 1.00 87.31 129 LYS A CA 1
ATOM 990 C C . LYS A 1 129 ? -21.528 9.477 -14.682 1.00 87.31 129 LYS A C 1
ATOM 992 O O . LYS A 1 129 ? -21.572 9.686 -15.890 1.00 87.31 129 LYS A O 1
ATOM 997 N N . HIS A 1 130 ? -20.872 8.436 -14.164 1.00 86.06 130 HIS A N 1
ATOM 998 C CA . HIS A 1 130 ? -19.968 7.589 -14.962 1.00 86.06 130 HIS A CA 1
ATOM 999 C C . HIS A 1 130 ? -20.091 6.082 -14.693 1.00 86.06 130 HIS A C 1
ATOM 1001 O O . HIS A 1 130 ? -19.366 5.285 -15.287 1.00 86.06 130 HIS A O 1
ATOM 1007 N N . GLY A 1 131 ? -20.938 5.672 -13.750 1.00 85.75 131 GLY A N 1
ATOM 1008 C CA . GLY A 1 131 ? -21.048 4.290 -13.293 1.00 85.75 131 GLY A CA 1
ATOM 1009 C C . GLY A 1 131 ? -22.145 3.494 -13.994 1.00 85.75 131 GLY A C 1
ATOM 1010 O O . GLY A 1 131 ? -23.008 4.024 -14.686 1.00 85.75 131 GLY A O 1
ATOM 1011 N N . SER A 1 132 ? -22.124 2.177 -13.776 1.00 88.00 132 SER A N 1
ATOM 1012 C CA . SER A 1 132 ? -23.207 1.295 -14.226 1.00 88.00 132 SER A CA 1
ATOM 1013 C C . SER A 1 132 ? -24.419 1.353 -13.281 1.00 88.00 132 SER A C 1
ATOM 1015 O O . SER A 1 132 ? -24.235 1.538 -12.072 1.00 88.00 132 SER A O 1
ATOM 1017 N N . PRO A 1 133 ? -25.643 1.060 -13.763 1.00 86.69 133 PRO A N 1
ATOM 1018 C CA . PRO A 1 133 ? -26.838 0.973 -12.914 1.00 86.69 133 PRO A CA 1
ATOM 1019 C C . PRO A 1 133 ? -26.672 0.017 -11.722 1.00 86.69 133 PRO A C 1
ATOM 1021 O O . PRO A 1 133 ? -27.091 0.306 -10.604 1.00 86.69 133 PRO A O 1
ATOM 1024 N N . LYS A 1 134 ? -25.958 -1.099 -11.922 1.00 87.31 134 LYS A N 1
ATOM 1025 C CA . LYS A 1 134 ? -25.652 -2.072 -10.861 1.00 87.31 134 LYS A CA 1
ATOM 1026 C C . LYS A 1 134 ? -24.755 -1.485 -9.767 1.00 87.31 134 LYS A C 1
ATOM 1028 O O . LYS A 1 134 ? -24.890 -1.838 -8.595 1.00 87.31 134 LYS A O 1
ATOM 1033 N N . GLN A 1 135 ? -23.822 -0.609 -10.135 1.00 83.62 135 GLN A N 1
ATOM 1034 C CA . GLN A 1 135 ? -22.939 0.064 -9.184 1.00 83.62 135 GLN A CA 1
ATOM 1035 C C . GLN A 1 135 ? -23.700 1.099 -8.354 1.00 83.62 135 GLN A C 1
ATOM 1037 O O . GLN A 1 135 ? -23.496 1.138 -7.141 1.00 83.62 135 GLN A O 1
ATOM 1042 N N . ILE A 1 136 ? -24.591 1.867 -8.987 1.00 86.69 136 ILE A N 1
ATOM 1043 C CA . ILE A 1 136 ? -25.472 2.831 -8.315 1.00 86.69 136 ILE A CA 1
ATOM 1044 C C . ILE A 1 136 ? -26.360 2.097 -7.303 1.00 86.69 136 ILE A C 1
ATOM 1046 O O . ILE A 1 136 ? -26.275 2.376 -6.110 1.00 86.69 136 ILE A O 1
ATOM 1050 N N . ALA A 1 137 ? -27.079 1.057 -7.740 1.00 85.62 137 ALA A N 1
ATOM 1051 C CA . ALA A 1 137 ? -27.959 0.270 -6.874 1.00 85.62 137 ALA A CA 1
ATOM 1052 C C . ALA A 1 137 ? -27.220 -0.345 -5.671 1.00 85.62 137 ALA A C 1
ATOM 1054 O O . ALA A 1 137 ? -27.741 -0.378 -4.555 1.00 85.62 137 ALA A O 1
ATOM 1055 N N . ARG A 1 138 ? -25.974 -0.803 -5.864 1.00 89.56 138 ARG A N 1
ATOM 1056 C CA . ARG A 1 138 ? -25.139 -1.319 -4.770 1.00 89.56 138 ARG A CA 1
ATOM 1057 C C . ARG A 1 138 ? -24.788 -0.230 -3.755 1.00 89.56 138 ARG A C 1
ATOM 1059 O O . ARG A 1 138 ? -24.831 -0.498 -2.556 1.00 89.56 138 ARG A O 1
ATOM 1066 N N . LEU A 1 139 ? -24.404 0.959 -4.218 1.00 87.19 139 LEU A N 1
ATOM 1067 C CA . LEU A 1 139 ? -24.023 2.073 -3.347 1.00 87.19 139 LEU A CA 1
ATOM 1068 C C . LEU A 1 139 ? -25.238 2.651 -2.608 1.00 87.19 139 LEU A C 1
ATOM 1070 O O . LEU A 1 139 ? -25.143 2.939 -1.420 1.00 87.19 139 LEU A O 1
ATOM 1074 N N . GLU A 1 140 ? -26.399 2.716 -3.255 1.00 85.69 140 GLU A N 1
ATOM 1075 C CA . GLU A 1 140 ? -27.660 3.126 -2.626 1.00 85.69 140 GLU A CA 1
ATOM 1076 C C . GLU A 1 140 ? -28.162 2.091 -1.608 1.00 85.69 140 GLU A C 1
ATOM 1078 O O . GLU A 1 140 ? -28.625 2.448 -0.525 1.00 85.69 140 GLU A O 1
ATOM 1083 N N . ALA A 1 141 ? -28.024 0.791 -1.895 1.00 82.19 141 ALA A N 1
ATOM 1084 C CA . ALA A 1 141 ? -28.297 -0.260 -0.912 1.00 82.19 141 ALA A CA 1
ATOM 1085 C C . ALA A 1 141 ? -27.329 -0.186 0.281 1.00 82.19 141 ALA A C 1
ATOM 1087 O O . ALA A 1 141 ? -27.712 -0.440 1.423 1.00 82.19 141 ALA A O 1
ATOM 1088 N N . GLN A 1 142 ? -26.071 0.182 0.028 1.00 78.31 142 GLN A N 1
ATOM 1089 C CA . GLN A 1 142 ? -25.088 0.426 1.075 1.00 78.31 142 GLN A CA 1
ATOM 1090 C C . GLN A 1 142 ? -25.466 1.655 1.919 1.00 78.31 142 GLN A C 1
ATOM 1092 O O . GLN A 1 142 ? -25.392 1.566 3.139 1.00 78.31 142 GLN A O 1
ATOM 1097 N N . ALA A 1 143 ? -25.939 2.747 1.312 1.00 80.19 143 ALA A N 1
ATOM 1098 C CA . ALA A 1 143 ? -26.421 3.933 2.028 1.00 80.19 143 ALA A CA 1
ATOM 1099 C C . ALA A 1 143 ? -27.629 3.619 2.924 1.00 80.19 143 ALA A C 1
ATOM 1101 O O . ALA A 1 143 ? -27.627 3.970 4.105 1.00 80.19 143 ALA A O 1
ATOM 1102 N N . ARG A 1 144 ? -28.602 2.856 2.410 1.00 77.75 144 ARG A N 1
ATOM 1103 C CA . ARG A 1 144 ? -29.764 2.385 3.182 1.00 77.75 144 ARG A CA 1
ATOM 1104 C C . ARG A 1 144 ? -29.370 1.528 4.383 1.00 77.75 144 ARG A C 1
ATOM 1106 O O . ARG A 1 144 ? -29.841 1.765 5.487 1.00 77.75 144 ARG A O 1
ATOM 1113 N N . ARG A 1 145 ? -28.429 0.589 4.216 1.00 66.88 145 ARG A N 1
ATOM 1114 C CA . ARG A 1 145 ? -27.906 -0.236 5.329 1.00 66.88 145 ARG A CA 1
ATOM 1115 C C . ARG A 1 145 ? -27.260 0.572 6.451 1.00 66.88 145 ARG A C 1
ATOM 1117 O O . ARG A 1 145 ? -27.120 0.062 7.559 1.00 66.88 145 ARG A O 1
ATOM 1124 N N . PHE A 1 146 ? -26.832 1.792 6.159 1.00 64.88 146 PHE A N 1
ATOM 1125 C CA . PHE A 1 146 ? -26.230 2.688 7.131 1.00 64.88 146 PHE A CA 1
ATOM 1126 C C . PHE A 1 146 ? -27.208 3.737 7.684 1.00 64.88 146 PHE A C 1
ATOM 1128 O O . PHE A 1 146 ? -26.779 4.601 8.444 1.00 64.88 146 PHE A O 1
ATOM 1135 N N . GLY A 1 147 ? -28.503 3.654 7.349 1.00 64.75 147 GLY A N 1
ATOM 1136 C CA . GLY A 1 147 ? -29.519 4.607 7.804 1.00 64.75 147 GLY A CA 1
ATOM 1137 C C . GLY A 1 147 ? -29.371 5.992 7.167 1.00 64.75 147 GLY A C 1
ATOM 1138 O O . GLY A 1 147 ? -29.702 6.998 7.785 1.00 64.75 147 GLY A O 1
ATOM 1139 N N . PHE A 1 148 ? -28.814 6.069 5.954 1.00 67.81 148 PHE A N 1
ATOM 1140 C CA . PHE A 1 148 ? -28.590 7.325 5.231 1.00 67.81 148 PHE A CA 1
ATOM 1141 C C . PHE A 1 148 ? -29.689 7.575 4.183 1.00 67.81 148 PHE A C 1
ATOM 1143 O O . PHE A 1 148 ? -29.397 7.762 3.003 1.00 67.81 148 PHE A O 1
ATOM 1150 N N . GLU A 1 149 ? -30.957 7.526 4.597 1.00 53.53 149 GLU A N 1
ATOM 1151 C CA . GLU A 1 149 ? -32.116 7.532 3.684 1.00 53.53 149 GLU A CA 1
ATOM 1152 C C . GLU A 1 149 ? -32.284 8.856 2.905 1.00 53.53 149 GLU A C 1
ATOM 1154 O O . GLU A 1 149 ? -32.664 8.835 1.736 1.00 53.53 149 GLU A O 1
ATOM 1159 N N . GLY A 1 150 ? -31.837 9.991 3.456 1.00 52.34 150 GLY A N 1
ATOM 1160 C CA . GLY A 1 150 ? -31.922 11.314 2.813 1.00 52.34 150 GLY A CA 1
ATOM 1161 C C . GLY A 1 150 ? -30.905 11.615 1.698 1.00 52.34 150 GLY A C 1
ATOM 1162 O O . GLY A 1 150 ? -30.854 12.739 1.217 1.00 52.34 150 GLY A O 1
ATOM 1163 N N . LEU A 1 151 ? -30.065 10.656 1.285 1.00 52.56 151 LEU A N 1
ATOM 1164 C CA . LEU A 1 151 ? -29.140 10.832 0.145 1.00 52.56 151 LEU A CA 1
ATOM 1165 C C . LEU A 1 151 ? -29.740 10.372 -1.195 1.00 52.56 151 LEU A C 1
ATOM 1167 O O . LEU A 1 151 ? -29.072 10.443 -2.228 1.00 52.56 151 LEU A O 1
ATOM 1171 N N . THR A 1 152 ? -30.968 9.847 -1.174 1.00 47.41 152 THR A N 1
ATOM 1172 C CA . THR A 1 152 ? -31.615 9.229 -2.340 1.00 47.41 152 THR A CA 1
ATOM 1173 C C . THR A 1 152 ? -32.629 10.131 -3.042 1.00 47.41 152 THR A C 1
ATOM 1175 O O . THR A 1 152 ? -32.855 9.935 -4.234 1.00 47.41 152 THR A O 1
ATOM 1178 N N . GLU A 1 153 ? -33.144 11.164 -2.371 1.00 45.69 153 GLU A N 1
ATOM 1179 C CA . GLU A 1 153 ? -34.070 12.139 -2.954 1.00 45.69 153 GLU A CA 1
ATOM 1180 C C . GLU A 1 153 ? -33.316 13.358 -3.496 1.00 45.69 153 GLU A C 1
ATOM 1182 O O . GLU A 1 153 ? -32.542 14.000 -2.787 1.00 45.69 153 GLU A O 1
ATOM 1187 N N . GLY A 1 154 ? -33.519 13.659 -4.780 1.00 42.44 154 GLY A N 1
ATOM 1188 C CA . GLY A 1 154 ? -32.953 14.843 -5.427 1.00 42.44 154 GLY A CA 1
ATOM 1189 C C . GLY A 1 154 ? -32.544 14.611 -6.876 1.00 42.44 154 GLY A C 1
ATOM 1190 O O . GLY A 1 154 ? -31.382 14.803 -7.229 1.00 42.44 154 GLY A O 1
ATOM 1191 N N . ALA A 1 155 ? -33.487 14.179 -7.711 1.00 40.69 155 ALA A N 1
ATOM 1192 C CA . ALA A 1 155 ? -33.379 14.292 -9.161 1.00 40.69 155 ALA A CA 1
ATOM 1193 C C . ALA A 1 155 ? -34.754 14.593 -9.769 1.00 40.69 155 ALA A C 1
ATOM 1195 O O . ALA A 1 155 ? -35.136 13.936 -10.720 1.00 40.69 155 ALA A O 1
ATOM 1196 N N . ASP A 1 156 ? -35.482 15.568 -9.219 1.00 39.47 156 ASP A N 1
ATOM 1197 C CA . ASP A 1 156 ? -36.639 16.157 -9.894 1.00 39.47 156 ASP A CA 1
ATOM 1198 C C . ASP A 1 156 ? -36.727 17.660 -9.588 1.00 39.47 156 ASP A C 1
ATOM 1200 O O . ASP A 1 156 ? -36.842 18.072 -8.438 1.00 39.47 156 ASP A O 1
ATOM 1204 N N . GLY A 1 157 ? -36.631 18.463 -10.653 1.00 41.25 157 GLY A N 1
ATOM 1205 C CA . GLY A 1 157 ? -37.226 19.798 -10.779 1.00 41.25 157 GLY A CA 1
ATOM 1206 C C . GLY A 1 157 ? -36.722 20.928 -9.874 1.00 41.25 157 GLY A C 1
ATOM 1207 O O . GLY A 1 157 ? -37.313 21.211 -8.841 1.00 41.25 157 GLY A O 1
ATOM 1208 N N . GLY A 1 158 ? -35.729 21.693 -10.336 1.00 30.14 158 GLY A N 1
ATOM 1209 C CA . GLY A 1 158 ? -35.367 22.971 -9.715 1.00 30.14 158 GLY A CA 1
ATOM 1210 C C . GLY A 1 158 ? -34.392 23.780 -10.560 1.00 30.14 158 GLY A C 1
ATOM 1211 O O . GLY A 1 158 ? -33.200 23.833 -10.272 1.00 30.14 158 GLY A O 1
ATOM 1212 N N . ALA A 1 159 ? -34.894 24.374 -11.640 1.00 38.59 159 ALA A N 1
ATOM 1213 C CA . ALA A 1 159 ? -34.167 25.362 -12.423 1.00 38.59 159 ALA A CA 1
ATOM 1214 C C . ALA A 1 159 ? -33.854 26.613 -11.578 1.00 38.59 159 ALA A C 1
ATOM 1216 O O . ALA A 1 159 ? -34.705 27.092 -10.838 1.00 38.59 159 ALA A O 1
ATOM 1217 N N . GLY A 1 160 ? -32.658 27.177 -11.766 1.00 40.09 160 GLY A N 1
ATOM 1218 C CA . GLY A 1 160 ? -32.415 28.605 -11.551 1.00 40.09 160 GLY A CA 1
ATOM 1219 C C . GLY A 1 160 ? -32.131 29.063 -10.120 1.00 40.09 160 GLY A C 1
ATOM 1220 O O . GLY A 1 160 ? -32.894 29.830 -9.552 1.00 40.09 160 GLY A O 1
ATOM 1221 N N . ALA A 1 161 ? -30.952 28.736 -9.598 1.00 32.72 161 ALA A N 1
ATOM 1222 C CA . ALA A 1 161 ? -30.234 29.661 -8.727 1.00 32.72 161 ALA A CA 1
ATOM 1223 C C . ALA A 1 161 ? -28.741 29.553 -9.045 1.00 32.72 161 ALA A C 1
ATOM 1225 O O . ALA A 1 161 ? -28.076 28.591 -8.661 1.00 32.72 161 ALA A O 1
ATOM 1226 N N . MET A 1 162 ? -28.222 30.527 -9.802 1.00 42.44 162 MET A N 1
ATOM 1227 C CA . MET A 1 162 ? -26.785 30.779 -9.880 1.00 42.44 162 MET A CA 1
ATOM 1228 C C . MET A 1 162 ? -26.303 31.088 -8.467 1.00 42.44 162 MET A C 1
ATOM 1230 O O . MET A 1 162 ? -26.398 32.218 -7.995 1.00 42.44 162 MET A O 1
ATOM 1234 N N . PHE A 1 163 ? -25.799 30.071 -7.780 1.00 33.91 163 PHE A N 1
ATOM 1235 C CA . PHE A 1 163 ? -25.024 30.270 -6.574 1.00 33.91 163 PHE A CA 1
ATOM 1236 C C . PHE A 1 163 ? -23.651 30.772 -7.020 1.00 33.91 163 PHE A C 1
ATOM 1238 O O . PHE A 1 163 ? -22.740 29.994 -7.303 1.00 33.91 163 PHE A O 1
ATOM 1245 N N . THR A 1 164 ? -23.521 32.089 -7.175 1.00 34.84 164 THR A N 1
ATOM 1246 C CA . THR A 1 164 ? -22.207 32.724 -7.227 1.00 34.84 164 THR A CA 1
ATOM 1247 C C . THR A 1 164 ? -21.505 32.390 -5.915 1.00 34.84 164 THR A C 1
ATOM 1249 O O . THR A 1 164 ? -22.087 32.646 -4.855 1.00 34.84 164 THR A O 1
ATOM 1252 N N . PRO A 1 165 ? -20.296 31.807 -5.933 1.00 33.31 165 PRO A N 1
ATOM 1253 C CA . PRO A 1 165 ? -19.559 31.612 -4.702 1.00 33.31 165 PRO A CA 1
ATOM 1254 C C . PRO A 1 165 ? -19.335 32.991 -4.085 1.00 33.31 165 PRO A C 1
ATOM 1256 O O . PRO A 1 165 ? -18.729 33.863 -4.705 1.00 33.31 165 PRO A O 1
ATOM 1259 N N . VAL A 1 166 ? -19.845 33.198 -2.871 1.00 33.31 166 VAL A N 1
ATOM 1260 C CA . VAL A 1 166 ? -19.364 34.276 -2.011 1.00 33.31 166 VAL A CA 1
ATOM 1261 C C . VAL A 1 166 ? -17.914 33.923 -1.704 1.00 33.31 166 VAL A C 1
ATOM 1263 O O . VAL A 1 166 ? -17.615 33.152 -0.796 1.00 33.31 166 VAL A O 1
ATOM 1266 N N . THR A 1 167 ? -17.007 34.420 -2.539 1.00 37.94 167 THR A N 1
ATOM 1267 C CA . THR A 1 167 ? -15.605 34.600 -2.188 1.00 37.94 167 THR A CA 1
ATOM 1268 C C . THR A 1 167 ? -15.584 35.553 -1.010 1.00 37.94 167 THR A C 1
ATOM 1270 O O . THR A 1 167 ? -15.731 36.758 -1.186 1.00 37.94 167 THR A O 1
ATOM 1273 N N . ASP A 1 168 ? -15.458 34.999 0.191 1.00 35.53 168 ASP A N 1
ATOM 1274 C CA . ASP A 1 168 ? -15.062 35.754 1.368 1.00 35.53 168 ASP A CA 1
ATOM 1275 C C . ASP A 1 168 ? -13.636 36.289 1.122 1.00 35.53 168 ASP A C 1
ATOM 1277 O O . ASP A 1 168 ? -12.695 35.492 1.031 1.00 35.53 168 ASP A O 1
ATOM 1281 N N . PRO A 1 169 ? -13.432 37.612 0.982 1.00 36.72 169 PRO A N 1
ATOM 1282 C CA . PRO A 1 169 ? -12.116 38.184 0.716 1.00 36.72 169 PRO A CA 1
ATOM 1283 C C . PRO A 1 169 ? -11.181 38.141 1.939 1.00 36.72 169 PRO A C 1
ATOM 1285 O O . PRO A 1 169 ? -10.092 38.709 1.886 1.00 36.72 169 PRO A O 1
ATOM 1288 N N . ARG A 1 170 ? -11.566 37.483 3.045 1.00 37.97 170 ARG A N 1
ATOM 1289 C CA . ARG A 1 170 ? -10.751 37.377 4.269 1.00 37.97 170 ARG A CA 1
ATOM 1290 C C . ARG A 1 170 ? -10.158 36.001 4.555 1.00 37.97 170 ARG A C 1
ATOM 1292 O O . ARG A 1 170 ? -9.523 35.825 5.589 1.00 37.97 170 ARG A O 1
ATOM 1299 N N . THR A 1 171 ? -10.236 35.061 3.618 1.00 38.53 171 THR A N 1
ATOM 1300 C CA . THR A 1 171 ? -9.362 33.876 3.630 1.00 38.53 171 THR A CA 1
ATOM 1301 C C . THR A 1 171 ? -8.320 33.965 2.523 1.00 38.53 171 THR A C 1
ATOM 1303 O O . THR A 1 171 ? -8.172 33.070 1.697 1.00 38.53 171 THR A O 1
ATOM 1306 N N . SER A 1 172 ? -7.502 35.024 2.549 1.00 37.50 172 SER A N 1
ATOM 1307 C CA . SER A 1 172 ? -6.127 34.868 2.078 1.00 37.50 172 SER A CA 1
ATOM 1308 C C . SER A 1 172 ? -5.427 33.948 3.078 1.00 37.50 172 SER A C 1
ATOM 1310 O O . SER A 1 172 ? -4.739 34.389 4.000 1.00 37.50 172 SER A O 1
ATOM 1312 N N . THR A 1 173 ? -5.657 32.640 2.948 1.00 40.16 173 THR A N 1
ATOM 1313 C CA . THR A 1 173 ? -4.748 31.657 3.514 1.00 40.16 173 THR A CA 1
ATOM 1314 C C . THR A 1 173 ? -3.413 31.958 2.868 1.00 40.16 173 THR A C 1
ATOM 1316 O O . THR A 1 173 ? -3.179 31.609 1.711 1.00 40.16 173 THR A O 1
ATOM 1319 N N . HIS A 1 174 ? -2.554 32.647 3.612 1.00 33.62 174 HIS A N 1
ATOM 1320 C CA . HIS A 1 174 ? -1.131 32.455 3.488 1.00 33.62 174 HIS A CA 1
ATOM 1321 C C . HIS A 1 174 ? -0.945 30.936 3.466 1.00 33.62 174 HIS A C 1
ATOM 1323 O O . HIS A 1 174 ? -1.129 30.248 4.471 1.00 33.62 174 HIS A O 1
ATOM 1329 N N . HIS A 1 175 ? -0.732 30.381 2.271 1.00 39.75 175 HIS A N 1
ATOM 1330 C CA . HIS A 1 175 ? -0.096 29.090 2.134 1.00 39.75 175 HIS A CA 1
ATOM 1331 C C . HIS A 1 175 ? 1.301 29.325 2.687 1.00 39.75 175 HIS A C 1
ATOM 1333 O O . HIS A 1 175 ? 2.221 29.626 1.930 1.00 39.75 175 HIS A O 1
ATOM 1339 N N . ASP A 1 176 ? 1.435 29.268 4.015 1.00 45.03 176 ASP A N 1
ATOM 1340 C CA . ASP A 1 176 ? 2.724 29.036 4.636 1.00 45.03 176 ASP A CA 1
ATOM 1341 C C . ASP A 1 176 ? 3.317 27.884 3.850 1.00 45.03 176 ASP A C 1
ATOM 1343 O O . ASP A 1 176 ? 2.671 26.842 3.688 1.00 45.03 176 ASP A O 1
ATOM 1347 N N . ALA A 1 177 ? 4.460 28.156 3.228 1.00 51.78 177 ALA A N 1
ATOM 1348 C CA . ALA A 1 177 ? 5.128 27.263 2.310 1.00 51.78 177 ALA A CA 1
ATOM 1349 C C . ALA A 1 177 ? 5.501 25.989 3.075 1.00 51.78 177 ALA A C 1
ATOM 1351 O O . ALA A 1 177 ? 6.611 25.851 3.583 1.00 51.78 177 ALA A O 1
ATOM 1352 N N . SER A 1 178 ? 4.548 25.065 3.215 1.00 62.22 178 SER A N 1
ATOM 1353 C CA . SER A 1 178 ? 4.791 23.762 3.801 1.00 62.22 178 SER A CA 1
ATOM 1354 C C . SER A 1 178 ? 5.785 23.101 2.865 1.00 62.22 178 SER A C 1
ATOM 1356 O O . SER A 1 178 ? 5.438 22.793 1.722 1.00 62.22 178 SER A O 1
ATOM 1358 N N . ALA A 1 179 ? 7.032 22.990 3.320 1.00 81.06 179 ALA A N 1
ATOM 1359 C CA . ALA A 1 179 ? 8.122 22.438 2.535 1.00 81.06 179 ALA A CA 1
ATOM 1360 C C . ALA A 1 179 ? 7.686 21.107 1.907 1.00 81.06 179 ALA A C 1
ATOM 1362 O O . ALA A 1 179 ? 7.009 20.315 2.564 1.00 81.06 179 ALA A O 1
ATOM 1363 N N . ASP A 1 180 ? 8.052 20.866 0.647 1.00 90.44 180 ASP A N 1
ATOM 1364 C CA . ASP A 1 180 ? 7.785 19.588 -0.014 1.00 90.44 180 ASP A CA 1
ATOM 1365 C C . ASP A 1 180 ? 8.415 18.452 0.811 1.00 90.44 180 ASP A C 1
ATOM 1367 O O . ASP A 1 180 ? 9.635 18.375 0.966 1.00 90.44 180 ASP A O 1
ATOM 1371 N N . LYS A 1 181 ? 7.573 17.579 1.372 1.00 94.12 181 LYS A N 1
ATOM 1372 C CA . LYS A 1 181 ? 7.980 16.432 2.198 1.00 94.12 181 LYS A CA 1
ATOM 1373 C C . LYS A 1 181 ? 7.988 15.121 1.412 1.00 94.12 181 LYS A C 1
ATOM 1375 O O . LYS A 1 181 ? 7.976 14.047 2.005 1.00 94.12 181 LYS A O 1
ATOM 1380 N N . SER A 1 182 ? 8.022 15.169 0.081 1.00 94.62 182 SER A N 1
ATOM 1381 C CA . SER A 1 182 ? 8.021 13.965 -0.766 1.00 94.62 182 SER A CA 1
ATOM 1382 C C . SER A 1 182 ? 9.178 13.003 -0.496 1.00 94.62 182 SER A C 1
ATOM 1384 O O . SER A 1 182 ? 9.033 11.803 -0.711 1.00 94.62 182 SER A O 1
ATOM 1386 N N . GLU A 1 183 ? 10.320 13.512 -0.035 1.00 94.94 183 GLU A N 1
ATOM 1387 C CA . GLU A 1 183 ? 11.500 12.699 0.290 1.00 94.94 183 GLU A CA 1
ATOM 1388 C C . GLU A 1 183 ? 11.643 12.418 1.791 1.00 94.94 183 GLU A C 1
ATOM 1390 O O . GLU A 1 183 ? 12.610 11.788 2.216 1.00 94.94 183 GLU A O 1
ATOM 1395 N N . ASP A 1 184 ? 10.678 12.857 2.602 1.00 94.19 184 ASP A N 1
ATOM 1396 C CA . ASP A 1 184 ? 10.703 12.627 4.040 1.00 94.19 184 ASP A CA 1
ATOM 1397 C C . ASP A 1 184 ? 10.681 11.111 4.343 1.00 94.19 184 ASP A C 1
ATOM 1399 O O . ASP A 1 184 ? 9.866 10.375 3.763 1.00 94.19 184 ASP A O 1
ATOM 1403 N N . PRO A 1 185 ? 11.546 10.606 5.247 1.00 93.44 185 PRO A N 1
ATOM 1404 C CA . PRO A 1 185 ? 11.624 9.182 5.561 1.00 93.44 185 PRO A CA 1
ATOM 1405 C C . PRO A 1 185 ? 10.283 8.553 5.954 1.00 93.44 185 PRO A C 1
ATOM 1407 O O . PRO A 1 185 ? 10.011 7.412 5.566 1.00 93.44 185 PRO A O 1
ATOM 1410 N N . VAL A 1 186 ? 9.425 9.289 6.669 1.00 92.75 186 VAL A N 1
ATOM 1411 C CA . VAL A 1 186 ? 8.107 8.811 7.112 1.00 92.75 186 VAL A CA 1
ATOM 1412 C C . VAL A 1 186 ? 7.156 8.688 5.923 1.00 92.75 186 VAL A C 1
ATOM 1414 O O . VAL A 1 186 ? 6.439 7.689 5.796 1.00 92.75 186 VAL A O 1
ATOM 1417 N N . VAL A 1 187 ? 7.176 9.664 5.009 1.00 94.31 187 VAL A N 1
ATOM 1418 C CA . VAL A 1 187 ? 6.383 9.632 3.770 1.00 94.31 187 VAL A CA 1
ATOM 1419 C C . VAL A 1 187 ? 6.830 8.461 2.891 1.00 94.31 187 VAL A C 1
ATOM 1421 O O . VAL A 1 187 ? 5.989 7.703 2.398 1.00 94.31 187 VAL A O 1
ATOM 1424 N N . LEU A 1 188 ? 8.141 8.238 2.763 1.00 94.88 188 LEU A N 1
ATOM 1425 C CA . LEU A 1 188 ? 8.697 7.110 2.015 1.00 94.88 188 LEU A CA 1
ATOM 1426 C C . LEU A 1 188 ? 8.332 5.762 2.635 1.00 94.88 188 LEU A C 1
ATOM 1428 O O . LEU A 1 188 ? 7.973 4.830 1.910 1.00 94.88 188 LEU A O 1
ATOM 1432 N N . GLU A 1 189 ? 8.409 5.622 3.960 1.00 93.19 189 GLU A N 1
ATOM 1433 C CA . GLU A 1 189 ? 7.995 4.395 4.645 1.00 93.19 189 GLU A CA 1
ATOM 1434 C C . GLU A 1 189 ? 6.503 4.121 4.416 1.00 93.19 189 GLU A C 1
ATOM 1436 O O . GLU A 1 189 ? 6.121 3.008 4.034 1.00 93.19 189 GLU A O 1
ATOM 1441 N N . TYR A 1 190 ? 5.659 5.146 4.567 1.00 94.31 190 TYR A N 1
ATOM 1442 C CA . TYR A 1 190 ? 4.227 5.041 4.307 1.00 94.31 190 TYR A CA 1
ATOM 1443 C C . TYR A 1 190 ? 3.945 4.597 2.867 1.00 94.31 190 TYR A C 1
ATOM 1445 O O . TYR A 1 190 ? 3.182 3.649 2.648 1.00 94.31 190 TYR A O 1
ATOM 1453 N N . ALA A 1 191 ? 4.600 5.224 1.890 1.00 95.81 191 ALA A N 1
ATOM 1454 C CA . ALA A 1 191 ? 4.441 4.912 0.476 1.00 95.81 191 ALA A CA 1
ATOM 1455 C C . ALA A 1 191 ? 4.926 3.489 0.130 1.00 95.81 191 ALA A C 1
ATOM 1457 O O . ALA A 1 191 ? 4.260 2.760 -0.613 1.00 95.81 191 ALA A O 1
ATOM 1458 N N . THR A 1 192 ? 6.018 3.030 0.754 1.00 93.44 192 THR A N 1
ATOM 1459 C CA . THR A 1 192 ? 6.567 1.672 0.576 1.00 93.44 192 THR A CA 1
ATOM 1460 C C . THR A 1 192 ? 5.552 0.587 0.967 1.00 93.44 192 THR A C 1
ATOM 1462 O O . THR A 1 192 ? 5.507 -0.486 0.360 1.00 93.44 192 THR A O 1
ATOM 1465 N N . ARG A 1 193 ? 4.637 0.864 1.909 1.00 93.69 193 ARG A N 1
ATOM 1466 C CA . ARG A 1 193 ? 3.556 -0.076 2.275 1.00 93.69 193 ARG A CA 1
ATOM 1467 C C . ARG A 1 193 ? 2.612 -0.384 1.111 1.00 93.69 193 ARG A C 1
ATOM 1469 O O . ARG A 1 193 ? 1.961 -1.431 1.129 1.00 93.69 193 ARG A O 1
ATOM 1476 N N . PHE A 1 194 ? 2.490 0.499 0.119 1.00 93.44 194 PHE A N 1
ATOM 1477 C CA . PHE A 1 194 ? 1.730 0.208 -1.099 1.00 93.44 194 PHE A CA 1
ATOM 1478 C C . PHE A 1 194 ? 2.514 -0.672 -2.071 1.00 93.44 194 PHE A C 1
ATOM 1480 O O . PHE A 1 194 ? 1.894 -1.510 -2.727 1.00 93.44 194 PHE A O 1
ATOM 1487 N N . LEU A 1 195 ? 3.844 -0.555 -2.113 1.00 92.00 195 LEU A N 1
ATOM 1488 C CA . LEU A 1 195 ? 4.696 -1.433 -2.920 1.00 92.00 195 LEU A CA 1
ATOM 1489 C C . LEU A 1 195 ? 4.539 -2.889 -2.476 1.00 92.00 195 LEU A C 1
ATOM 1491 O O . LEU A 1 195 ? 4.194 -3.733 -3.290 1.00 92.00 195 LEU A O 1
ATOM 1495 N N . PHE A 1 196 ? 4.582 -3.164 -1.168 1.00 88.25 196 PHE A N 1
ATOM 1496 C CA . PHE A 1 196 ? 4.301 -4.504 -0.620 1.00 88.25 196 PHE A CA 1
ATOM 1497 C C . PHE A 1 196 ? 2.883 -5.032 -0.905 1.00 88.25 196 PHE A C 1
ATOM 1499 O O . PHE A 1 196 ? 2.602 -6.214 -0.715 1.00 88.25 196 PHE A O 1
ATOM 1506 N N . LYS A 1 197 ? 1.964 -4.173 -1.359 1.00 88.88 197 LYS A N 1
ATOM 1507 C CA . LYS A 1 197 ? 0.621 -4.558 -1.825 1.00 88.88 197 LYS A CA 1
ATOM 1508 C C . LYS A 1 197 ? 0.569 -4.755 -3.348 1.00 88.88 197 LYS A C 1
ATOM 1510 O O . LYS A 1 197 ? -0.526 -4.777 -3.915 1.00 88.88 197 LYS A O 1
ATOM 1515 N N . GLY A 1 198 ? 1.722 -4.851 -4.011 1.00 88.06 198 GLY A N 1
ATOM 1516 C CA . GLY A 1 198 ? 1.860 -5.009 -5.459 1.00 88.06 198 GLY A CA 1
ATOM 1517 C C . GLY A 1 198 ? 1.447 -3.768 -6.256 1.00 88.06 198 GLY A C 1
ATOM 1518 O O . GLY A 1 198 ? 0.994 -3.894 -7.398 1.00 88.06 198 GLY A O 1
ATOM 1519 N N . LYS A 1 199 ? 1.504 -2.571 -5.651 1.00 93.38 199 LYS A N 1
ATOM 1520 C CA . LYS A 1 199 ? 1.303 -1.305 -6.375 1.00 93.38 199 LYS A CA 1
ATOM 1521 C C . LYS A 1 199 ? 2.620 -0.861 -7.003 1.00 93.38 199 LYS A C 1
ATOM 1523 O O . LYS A 1 199 ? 3.679 -1.062 -6.422 1.00 93.38 199 LYS A O 1
ATOM 1528 N N . SER A 1 200 ? 2.543 -0.240 -8.178 1.00 93.25 200 SER A N 1
ATOM 1529 C CA . SER A 1 200 ? 3.708 0.391 -8.799 1.00 93.25 200 SER A CA 1
ATOM 1530 C C . SER A 1 200 ? 4.139 1.636 -8.011 1.00 93.25 200 SER A C 1
ATOM 1532 O O . SER A 1 200 ? 3.279 2.242 -7.363 1.00 93.25 200 SER A O 1
ATOM 1534 N N . PRO A 1 201 ? 5.407 2.077 -8.106 1.00 95.06 201 PRO A N 1
ATOM 1535 C CA . PRO A 1 201 ? 5.869 3.331 -7.499 1.00 95.06 201 PRO A CA 1
ATOM 1536 C C . PRO A 1 201 ? 5.010 4.541 -7.859 1.00 95.06 201 PRO A C 1
ATOM 1538 O O . PRO A 1 201 ? 4.560 5.246 -6.963 1.00 95.06 201 PRO A O 1
ATOM 1541 N N . LYS A 1 202 ? 4.640 4.692 -9.135 1.00 95.38 202 LYS A N 1
ATOM 1542 C CA . LYS A 1 202 ? 3.701 5.727 -9.590 1.00 95.38 202 LYS A CA 1
ATOM 1543 C C . LYS A 1 202 ? 2.368 5.715 -8.834 1.00 95.38 202 LYS A C 1
ATOM 1545 O O . LYS A 1 202 ? 1.896 6.742 -8.356 1.00 95.38 202 LYS A O 1
ATOM 1550 N N . VAL A 1 203 ? 1.740 4.541 -8.715 1.00 95.19 203 VAL A N 1
ATOM 1551 C CA . VAL A 1 203 ? 0.446 4.406 -8.023 1.00 95.19 203 VAL A CA 1
ATOM 1552 C C . VAL A 1 203 ? 0.612 4.593 -6.514 1.00 95.19 203 VAL A C 1
ATOM 1554 O O . VAL A 1 203 ? -0.251 5.188 -5.876 1.00 95.19 203 VAL A O 1
ATOM 1557 N N . ALA A 1 204 ? 1.707 4.101 -5.934 1.00 96.12 204 ALA A N 1
ATOM 1558 C CA . ALA A 1 204 ? 2.030 4.290 -4.524 1.00 96.12 204 ALA A CA 1
ATOM 1559 C C . ALA A 1 204 ? 2.234 5.772 -4.179 1.00 96.12 204 ALA A C 1
ATOM 1561 O O . ALA A 1 204 ? 1.724 6.224 -3.153 1.00 96.12 204 ALA A O 1
ATOM 1562 N N . ALA A 1 205 ? 2.903 6.529 -5.050 1.00 96.88 205 ALA A N 1
ATOM 1563 C CA . ALA A 1 205 ? 3.125 7.956 -4.877 1.00 96.88 205 ALA A CA 1
ATOM 1564 C C . ALA A 1 205 ? 1.816 8.751 -4.973 1.00 96.88 205 ALA A C 1
ATOM 1566 O O . ALA A 1 205 ? 1.479 9.466 -4.034 1.00 96.88 205 ALA A O 1
ATOM 1567 N N . ALA A 1 206 ? 1.011 8.532 -6.020 1.00 96.62 206 ALA A N 1
ATOM 1568 C CA . ALA A 1 206 ? -0.288 9.195 -6.184 1.00 96.62 206 ALA A CA 1
ATOM 1569 C C . ALA A 1 206 ? -1.261 8.901 -5.025 1.00 96.62 206 ALA A C 1
ATOM 1571 O O . ALA A 1 206 ? -1.964 9.784 -4.538 1.00 96.62 206 ALA A O 1
ATOM 1572 N N . LEU A 1 207 ? -1.290 7.654 -4.535 1.00 95.81 207 LEU A N 1
ATOM 1573 C CA . LEU A 1 207 ? -2.107 7.290 -3.373 1.00 95.81 207 LEU A CA 1
ATOM 1574 C C . LEU A 1 207 ? -1.604 7.923 -2.074 1.00 95.81 207 LEU A C 1
ATOM 1576 O O . LEU A 1 207 ? -2.409 8.169 -1.181 1.00 95.81 207 LEU A O 1
ATOM 1580 N N . THR A 1 208 ? -0.296 8.129 -1.941 1.00 96.06 208 THR A N 1
ATOM 1581 C CA . THR A 1 208 ? 0.295 8.777 -0.766 1.00 96.06 208 THR A CA 1
ATOM 1582 C C . THR A 1 208 ? 0.015 10.273 -0.779 1.00 96.06 208 THR A C 1
ATOM 1584 O O . THR A 1 208 ? -0.504 10.784 0.208 1.00 96.06 208 THR A O 1
ATOM 1587 N N . GLU A 1 209 ? 0.247 10.945 -1.908 1.00 95.94 209 GLU A N 1
ATOM 1588 C CA . GLU A 1 209 ? -0.105 12.354 -2.118 1.00 95.94 209 GLU A CA 1
ATOM 1589 C C . GLU A 1 209 ? -1.585 12.597 -1.803 1.00 95.94 209 GLU A C 1
ATOM 1591 O O . GLU A 1 209 ? -1.898 13.398 -0.930 1.00 95.94 209 GLU A O 1
ATOM 1596 N N . SER A 1 210 ? -2.496 11.819 -2.399 1.00 94.50 210 SER A N 1
ATOM 1597 C CA . SER A 1 210 ? -3.941 11.952 -2.162 1.00 94.50 210 SER A CA 1
ATOM 1598 C C . SER A 1 210 ? -4.360 11.766 -0.698 1.00 94.50 210 SER A C 1
ATOM 1600 O O . SER A 1 210 ? -5.455 12.190 -0.329 1.00 94.50 210 SER A O 1
ATOM 1602 N N . LYS A 1 211 ? -3.557 11.073 0.115 1.00 93.56 211 LYS A N 1
ATOM 1603 C CA . LYS A 1 211 ? -3.887 10.766 1.512 1.00 93.56 211 LYS A CA 1
ATOM 1604 C C . LYS A 1 211 ? -3.223 11.682 2.518 1.00 93.56 211 LYS A C 1
ATOM 1606 O O . LYS A 1 211 ? -3.740 11.796 3.617 1.00 93.56 211 LYS A O 1
ATOM 1611 N N . LEU A 1 212 ? -2.061 12.227 2.192 1.00 92.25 212 LEU A N 1
ATOM 1612 C CA . LEU A 1 212 ? -1.239 12.958 3.147 1.00 92.25 212 LEU A CA 1
ATOM 1613 C C . LEU A 1 212 ? -1.092 14.435 2.766 1.00 92.25 212 LEU A C 1
ATOM 1615 O O . LEU A 1 212 ? -0.958 15.264 3.656 1.00 92.25 212 LEU A O 1
ATOM 1619 N N . SER A 1 213 ? -1.156 14.781 1.476 1.00 90.31 213 SER A N 1
ATOM 1620 C CA . SER A 1 213 ? -0.991 16.165 1.023 1.00 90.31 213 SER A CA 1
ATOM 1621 C C . SER A 1 213 ? -2.182 17.023 1.460 1.00 90.31 213 SER A C 1
ATOM 1623 O O . SER A 1 213 ? -3.339 16.679 1.207 1.00 90.31 213 SER A O 1
ATOM 1625 N N . GLY A 1 214 ? -1.901 18.126 2.153 1.00 85.25 214 GLY A N 1
ATOM 1626 C CA . GLY A 1 214 ? -2.888 19.077 2.670 1.00 85.25 214 GLY A CA 1
ATOM 1627 C C . GLY A 1 214 ? -3.688 18.600 3.886 1.00 85.25 214 GLY A C 1
ATOM 1628 O O . GLY A 1 214 ? -4.458 19.390 4.432 1.00 85.25 214 GLY A O 1
ATOM 1629 N N . GLN A 1 215 ? -3.511 17.349 4.326 1.00 84.50 215 GLN A N 1
ATOM 1630 C CA . GLN A 1 215 ? -4.124 16.840 5.552 1.00 84.50 215 GLN A CA 1
ATOM 1631 C C . GLN A 1 215 ? -3.235 17.142 6.755 1.00 84.50 215 GLN A C 1
ATOM 1633 O O . GLN A 1 215 ? -2.010 17.084 6.656 1.00 84.50 215 GLN A O 1
ATOM 1638 N N . ASP A 1 216 ? -3.858 17.441 7.892 1.00 85.12 216 ASP A N 1
ATOM 1639 C CA . ASP A 1 216 ? -3.134 17.563 9.150 1.00 85.12 216 ASP A CA 1
ATOM 1640 C C . ASP A 1 216 ? -2.757 16.163 9.653 1.00 85.12 216 ASP A C 1
ATOM 1642 O O . ASP A 1 216 ? -3.617 15.300 9.861 1.00 85.12 216 ASP A O 1
ATOM 1646 N N . ASN A 1 217 ? -1.457 15.900 9.761 1.00 86.00 217 ASN A N 1
ATOM 1647 C CA . ASN A 1 217 ? -0.920 14.606 10.146 1.00 86.00 217 ASN A CA 1
ATOM 1648 C C . ASN A 1 217 ? -0.235 14.699 11.510 1.00 86.00 217 ASN A C 1
ATOM 1650 O O . ASN A 1 217 ? 0.643 15.530 11.705 1.00 86.00 217 ASN A O 1
ATOM 1654 N N . LEU A 1 218 ? -0.548 13.772 12.419 1.00 81.19 218 LEU A N 1
ATOM 1655 C CA . LEU A 1 218 ? 0.014 13.751 13.775 1.00 81.19 218 LEU A CA 1
ATOM 1656 C C . LEU A 1 218 ? 1.556 13.756 13.818 1.00 81.19 218 LEU A C 1
ATOM 1658 O O . LEU A 1 218 ? 2.135 14.253 14.775 1.00 81.19 218 LEU A O 1
ATOM 1662 N N . PHE A 1 219 ? 2.216 13.190 12.805 1.00 81.56 219 PHE A N 1
ATOM 1663 C CA . PHE A 1 219 ? 3.676 13.056 12.763 1.00 81.56 219 PHE A CA 1
ATOM 1664 C C . PHE A 1 219 ? 4.362 14.104 11.892 1.00 81.56 219 PHE A C 1
ATOM 1666 O O . PHE A 1 219 ? 5.535 14.392 12.096 1.00 81.56 219 PHE A O 1
ATOM 1673 N N . LEU A 1 220 ? 3.654 14.631 10.895 1.00 83.94 220 LEU A N 1
ATOM 1674 C CA . LEU A 1 220 ? 4.240 15.489 9.866 1.00 83.94 220 LEU A CA 1
ATOM 1675 C C . LEU A 1 220 ? 3.681 16.917 9.884 1.00 83.94 220 LEU A C 1
ATOM 1677 O O . LEU A 1 220 ? 4.182 17.775 9.160 1.00 83.94 220 LEU A O 1
ATOM 1681 N N . GLY A 1 221 ? 2.651 17.171 10.693 1.00 87.12 221 GLY A N 1
ATOM 1682 C CA . GLY A 1 221 ? 1.816 18.358 10.588 1.00 87.12 221 GLY A CA 1
ATOM 1683 C C . GLY A 1 221 ? 1.124 18.428 9.228 1.00 87.12 221 GLY A C 1
ATOM 1684 O O . GLY A 1 221 ? 0.918 17.416 8.547 1.00 87.12 221 GLY A O 1
ATOM 1685 N N . LYS A 1 222 ? 0.786 19.644 8.807 1.00 88.12 222 LYS A N 1
ATOM 1686 C CA . LYS A 1 222 ? 0.277 19.913 7.463 1.00 88.12 222 LYS A CA 1
ATOM 1687 C C . LYS A 1 222 ? 1.429 19.866 6.460 1.00 88.12 222 LYS A C 1
ATOM 1689 O O . LYS A 1 222 ? 2.320 20.712 6.491 1.00 88.12 222 LYS A O 1
ATOM 1694 N N . VAL A 1 223 ? 1.392 18.892 5.554 1.00 90.25 223 VAL A N 1
ATOM 1695 C CA . VAL A 1 223 ? 2.446 18.696 4.549 1.00 90.25 223 VAL A CA 1
ATOM 1696 C C . VAL A 1 223 ? 1.948 18.859 3.129 1.00 90.25 223 VAL A C 1
ATOM 1698 O O . VAL A 1 223 ? 0.806 18.533 2.809 1.00 90.25 223 VAL A O 1
ATOM 1701 N N . PHE A 1 224 ? 2.852 19.294 2.259 1.00 93.62 224 PHE A N 1
ATOM 1702 C CA . PHE A 1 224 ? 2.705 19.173 0.820 1.00 93.62 224 PHE A CA 1
ATOM 1703 C C . PHE A 1 224 ? 3.556 18.000 0.334 1.00 93.62 224 PHE A C 1
ATOM 1705 O O . PHE A 1 224 ? 4.729 17.875 0.689 1.00 93.62 224 PHE A O 1
ATOM 1712 N N . ILE A 1 225 ? 2.951 17.124 -0.461 1.00 94.12 225 ILE A N 1
ATOM 1713 C CA . ILE A 1 225 ? 3.633 16.012 -1.125 1.00 94.12 225 ILE A CA 1
ATOM 1714 C C . ILE A 1 225 ? 3.379 16.155 -2.616 1.00 94.12 225 ILE A C 1
ATOM 1716 O O . ILE A 1 225 ? 2.238 16.342 -3.027 1.00 94.12 225 ILE A O 1
ATOM 1720 N N . ASN A 1 226 ? 4.440 16.029 -3.402 1.00 95.12 226 ASN A N 1
ATOM 1721 C CA . ASN A 1 226 ? 4.423 15.974 -4.849 1.00 95.12 226 ASN A CA 1
ATOM 1722 C C . ASN A 1 226 ? 4.583 14.518 -5.307 1.00 95.12 226 ASN A C 1
ATOM 1724 O O . ASN A 1 226 ? 5.635 13.901 -5.115 1.00 95.12 226 ASN A O 1
ATOM 1728 N N . ALA A 1 227 ? 3.564 13.954 -5.957 1.00 95.12 227 ALA A N 1
ATOM 1729 C CA . ALA A 1 227 ? 3.620 12.553 -6.381 1.00 95.12 227 ALA A CA 1
ATOM 1730 C C . ALA A 1 227 ? 4.789 12.232 -7.329 1.00 95.12 227 ALA A C 1
ATOM 1732 O O . ALA A 1 227 ? 5.310 11.121 -7.278 1.00 95.12 227 ALA A O 1
ATOM 1733 N N . ALA A 1 228 ? 5.234 13.169 -8.172 1.00 93.50 228 ALA A N 1
ATOM 1734 C CA . ALA A 1 228 ? 6.357 12.916 -9.075 1.00 93.50 228 ALA A CA 1
ATOM 1735 C C . ALA A 1 228 ? 7.693 12.846 -8.315 1.00 93.50 228 ALA A C 1
ATOM 1737 O O . ALA A 1 228 ? 8.477 11.925 -8.545 1.00 93.50 228 ALA A O 1
ATOM 1738 N N . SER A 1 229 ? 7.932 13.772 -7.380 1.00 93.81 229 SER A N 1
ATOM 1739 C CA . SER A 1 229 ? 9.110 13.742 -6.502 1.00 93.81 229 SER A CA 1
ATOM 1740 C C . SER A 1 229 ? 9.133 12.459 -5.659 1.00 93.81 229 SER A C 1
ATOM 1742 O O . SER A 1 229 ? 10.149 11.765 -5.602 1.00 93.81 229 SER A O 1
ATOM 1744 N N . LEU A 1 230 ? 7.987 12.080 -5.081 1.00 96.25 230 LEU A N 1
ATOM 1745 C CA . LEU A 1 230 ? 7.856 10.857 -4.288 1.00 96.25 230 LEU A CA 1
ATOM 1746 C C . LEU A 1 230 ? 8.047 9.588 -5.135 1.00 96.25 230 LEU A C 1
ATOM 1748 O O . LEU A 1 230 ? 8.697 8.647 -4.685 1.00 96.25 230 LEU A O 1
ATOM 1752 N N . GLU A 1 231 ? 7.526 9.540 -6.365 1.00 95.94 231 GLU A N 1
ATOM 1753 C CA . GLU A 1 231 ? 7.764 8.418 -7.282 1.00 95.94 231 GLU A CA 1
ATOM 1754 C C . GLU A 1 231 ? 9.266 8.216 -7.529 1.00 95.94 231 GLU A C 1
ATOM 1756 O O . GLU A 1 231 ? 9.756 7.090 -7.432 1.00 95.94 231 GLU A O 1
ATOM 1761 N N . MET A 1 232 ? 10.009 9.295 -7.790 1.00 93.69 232 MET A N 1
ATOM 1762 C CA . MET A 1 232 ? 11.459 9.225 -8.001 1.00 93.69 232 MET A CA 1
ATOM 1763 C C . MET A 1 232 ? 12.209 8.760 -6.752 1.00 93.69 232 MET A C 1
ATOM 1765 O O . MET A 1 232 ? 13.116 7.932 -6.849 1.00 93.69 232 MET A O 1
ATOM 1769 N N . ALA A 1 233 ? 11.808 9.236 -5.575 1.00 95.69 233 ALA A N 1
ATOM 1770 C CA . ALA A 1 233 ? 12.393 8.799 -4.315 1.00 95.69 233 ALA A CA 1
ATOM 1771 C C . ALA A 1 233 ? 12.107 7.311 -4.023 1.00 95.69 233 ALA A C 1
ATOM 1773 O O . ALA A 1 233 ? 12.985 6.594 -3.540 1.00 95.69 233 ALA A O 1
ATOM 1774 N N . LEU A 1 234 ? 10.925 6.802 -4.394 1.00 95.38 234 LEU A N 1
ATOM 1775 C CA . LEU A 1 234 ? 10.616 5.370 -4.319 1.00 95.38 234 LEU A CA 1
ATOM 1776 C C . LEU A 1 234 ? 11.486 4.543 -5.268 1.00 95.38 234 LEU A C 1
ATOM 1778 O O . LEU A 1 234 ? 11.956 3.478 -4.872 1.00 95.38 234 LEU A O 1
ATOM 1782 N N . TRP A 1 235 ? 11.730 5.017 -6.493 1.00 94.12 235 TRP A N 1
ATOM 1783 C CA . TRP A 1 235 ? 12.644 4.341 -7.416 1.00 94.12 235 TRP A CA 1
ATOM 1784 C C . TRP A 1 235 ? 14.071 4.280 -6.859 1.00 94.12 235 TRP A C 1
ATOM 1786 O O . TRP A 1 235 ? 14.659 3.199 -6.856 1.00 94.12 235 TRP A O 1
ATOM 1796 N N . ARG A 1 236 ? 14.597 5.379 -6.295 1.00 93.50 236 ARG A N 1
ATOM 1797 C CA . ARG A 1 236 ? 15.912 5.378 -5.622 1.00 93.50 236 ARG A CA 1
ATOM 1798 C C . ARG A 1 236 ? 15.991 4.320 -4.524 1.00 93.50 236 ARG A C 1
ATOM 1800 O O . ARG A 1 236 ? 16.915 3.509 -4.537 1.00 93.50 236 ARG A O 1
ATOM 1807 N N . LYS A 1 237 ? 14.977 4.281 -3.655 1.00 93.50 237 LYS A N 1
ATOM 1808 C CA . LYS A 1 237 ? 14.890 3.346 -2.526 1.00 93.50 237 LYS A CA 1
ATOM 1809 C C . LYS A 1 237 ? 14.765 1.883 -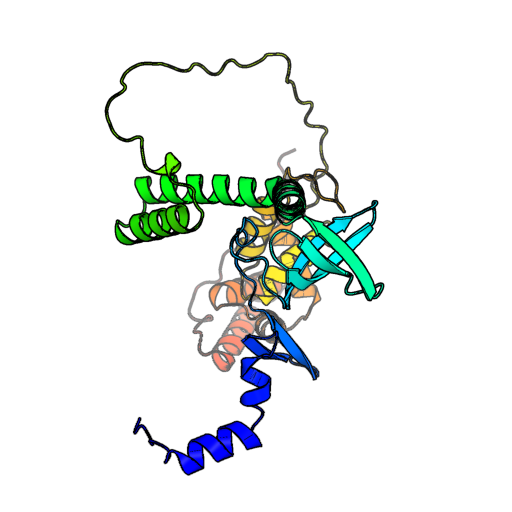2.957 1.00 93.50 237 LYS A C 1
ATOM 1811 O O . LYS A 1 237 ? 15.264 0.994 -2.275 1.00 93.50 237 LYS A O 1
ATOM 1816 N N . LEU A 1 238 ? 14.105 1.612 -4.085 1.00 92.62 238 LEU A N 1
ATOM 1817 C CA . LEU A 1 238 ? 14.044 0.265 -4.657 1.00 92.62 238 LEU A CA 1
ATOM 1818 C C . LEU A 1 238 ? 15.415 -0.215 -5.139 1.00 92.62 238 LEU A C 1
ATOM 1820 O O . LEU A 1 238 ? 15.733 -1.382 -4.940 1.00 92.62 238 LEU A O 1
ATOM 1824 N N . VAL A 1 239 ? 16.226 0.668 -5.725 1.00 91.88 239 VAL A N 1
ATOM 1825 C CA . VAL A 1 239 ? 17.583 0.308 -6.169 1.00 91.88 239 VAL A CA 1
ATOM 1826 C C . VAL A 1 239 ? 18.547 0.153 -4.998 1.00 91.88 239 VAL A C 1
ATOM 1828 O O . VAL A 1 239 ? 19.385 -0.732 -5.013 1.00 91.88 239 VAL A O 1
ATOM 1831 N N . GLU A 1 240 ? 18.400 0.956 -3.943 1.00 90.94 240 GLU A N 1
ATOM 1832 C CA . GLU A 1 240 ? 19.164 0.764 -2.698 1.00 90.94 240 GLU A CA 1
ATOM 1833 C C . GLU A 1 240 ? 18.911 -0.602 -2.047 1.00 90.94 240 GLU A C 1
ATOM 1835 O O . GLU A 1 240 ? 19.717 -1.064 -1.245 1.00 90.94 240 GLU A O 1
ATOM 1840 N N . PHE A 1 241 ? 17.789 -1.255 -2.368 1.00 90.88 241 PHE A N 1
ATOM 1841 C CA . PHE A 1 241 ? 17.473 -2.556 -1.802 1.00 90.88 241 PHE A CA 1
ATOM 1842 C C . PHE A 1 241 ? 18.337 -3.690 -2.378 1.00 90.88 241 PHE A C 1
ATOM 1844 O O . PHE A 1 241 ? 18.660 -4.632 -1.654 1.00 90.88 241 PHE A O 1
ATOM 1851 N N . SER A 1 242 ? 18.656 -3.648 -3.673 1.00 92.25 242 SER A N 1
ATOM 1852 C CA . SER A 1 242 ? 19.478 -4.660 -4.339 1.00 92.25 242 SER A CA 1
ATOM 1853 C C . SER A 1 242 ? 19.929 -4.169 -5.711 1.00 92.25 242 SER A C 1
ATOM 1855 O O . SER A 1 242 ? 19.124 -3.605 -6.452 1.00 92.25 242 SER A O 1
ATOM 1857 N N . ASP A 1 243 ? 21.170 -4.494 -6.078 1.00 89.50 243 ASP A N 1
ATOM 1858 C CA . ASP A 1 243 ? 21.705 -4.285 -7.430 1.00 89.50 243 ASP A CA 1
ATOM 1859 C C . ASP A 1 243 ? 21.123 -5.271 -8.461 1.00 89.50 243 ASP A C 1
ATOM 1861 O O . ASP A 1 243 ? 21.270 -5.075 -9.665 1.00 89.50 243 ASP A O 1
ATOM 1865 N N . GLU A 1 244 ? 20.413 -6.318 -8.016 1.00 92.31 244 GLU A N 1
ATOM 1866 C CA . GLU A 1 244 ? 19.786 -7.300 -8.899 1.00 92.31 244 GLU A CA 1
ATOM 1867 C C . GLU A 1 244 ? 18.271 -7.035 -9.049 1.00 92.31 244 GLU A C 1
ATOM 1869 O O . GLU A 1 244 ? 17.510 -7.192 -8.081 1.00 92.31 244 GLU A O 1
ATOM 1874 N N . PRO A 1 245 ? 17.772 -6.734 -10.267 1.00 92.56 245 PRO A N 1
ATOM 1875 C CA . PRO A 1 245 ? 16.360 -6.430 -10.490 1.00 92.56 245 PRO A CA 1
ATOM 1876 C C . PRO A 1 245 ? 15.401 -7.547 -10.066 1.00 92.56 245 PRO A C 1
ATOM 1878 O O . PRO A 1 245 ? 14.313 -7.259 -9.565 1.00 92.56 245 PRO A O 1
ATOM 1881 N N . SER A 1 246 ? 15.773 -8.822 -10.244 1.00 91.75 246 SER A N 1
ATOM 1882 C CA . SER A 1 246 ? 14.901 -9.950 -9.883 1.00 91.75 246 SER A CA 1
ATOM 1883 C C . SER A 1 246 ? 14.597 -9.992 -8.387 1.00 91.75 246 SER A C 1
ATOM 1885 O O . SER A 1 246 ? 13.448 -10.211 -8.009 1.00 91.75 246 SER A O 1
ATOM 1887 N N . SER A 1 247 ? 15.587 -9.689 -7.543 1.00 93.31 247 SER A N 1
ATOM 1888 C CA . SER A 1 247 ? 15.437 -9.663 -6.083 1.00 93.31 247 SER A CA 1
ATOM 1889 C C . SER A 1 247 ? 14.443 -8.588 -5.635 1.00 93.31 247 SER A C 1
ATOM 1891 O O . SER A 1 247 ? 13.611 -8.809 -4.751 1.00 93.31 247 SER A O 1
ATOM 1893 N N . VAL A 1 248 ? 14.489 -7.417 -6.274 1.00 91.81 248 VAL A N 1
ATOM 1894 C CA . VAL A 1 248 ? 13.554 -6.316 -6.009 1.00 91.81 248 VAL A CA 1
ATOM 1895 C C . VAL A 1 248 ? 12.143 -6.676 -6.488 1.00 91.81 248 VAL A C 1
ATOM 1897 O O . VAL A 1 248 ? 11.166 -6.472 -5.762 1.00 91.81 248 VAL A O 1
ATOM 1900 N N . VAL A 1 249 ? 12.017 -7.233 -7.698 1.00 92.12 249 VAL A N 1
ATOM 1901 C CA . VAL A 1 249 ? 10.727 -7.641 -8.276 1.00 92.12 249 VAL A CA 1
ATOM 1902 C C . VAL A 1 249 ? 10.025 -8.663 -7.391 1.00 92.12 249 VAL A C 1
ATOM 1904 O O . VAL A 1 249 ? 8.840 -8.491 -7.102 1.00 92.12 249 VAL A O 1
ATOM 1907 N N . GLU A 1 250 ? 10.753 -9.675 -6.923 1.00 92.00 250 GLU A N 1
ATOM 1908 C CA . GLU A 1 250 ? 10.230 -10.701 -6.026 1.00 92.00 250 GLU A CA 1
ATOM 1909 C C . GLU A 1 250 ? 9.786 -10.100 -4.689 1.00 92.00 250 GLU A C 1
ATOM 1911 O O . GLU A 1 250 ? 8.628 -10.254 -4.290 1.00 92.00 250 GLU A O 1
ATOM 1916 N N . LYS A 1 251 ? 10.664 -9.337 -4.024 1.00 90.06 251 LYS A N 1
ATOM 1917 C CA . LYS A 1 251 ? 10.378 -8.784 -2.694 1.00 90.06 251 LYS A CA 1
ATOM 1918 C C . LYS A 1 251 ? 9.158 -7.867 -2.675 1.00 90.06 251 LYS A C 1
ATOM 1920 O O . LYS A 1 251 ? 8.367 -7.903 -1.728 1.00 90.06 251 LYS A O 1
ATOM 1925 N N . PHE A 1 252 ? 9.017 -7.018 -3.689 1.00 90.44 252 PHE A N 1
ATOM 1926 C CA . PHE A 1 252 ? 7.930 -6.042 -3.765 1.00 90.44 252 PHE A CA 1
ATOM 1927 C C . PHE A 1 252 ? 6.753 -6.519 -4.620 1.00 90.44 252 PHE A C 1
ATOM 1929 O O . PHE A 1 252 ? 5.796 -5.766 -4.806 1.00 90.44 252 PHE A O 1
ATOM 1936 N N . ASN A 1 253 ? 6.788 -7.764 -5.108 1.00 91.25 253 ASN A N 1
ATOM 1937 C CA . ASN A 1 253 ? 5.767 -8.343 -5.977 1.00 91.25 253 ASN A CA 1
ATOM 1938 C C . ASN A 1 253 ? 5.400 -7.394 -7.137 1.00 91.25 253 ASN A C 1
ATOM 1940 O O . ASN A 1 253 ? 4.227 -7.063 -7.370 1.00 91.25 253 ASN A O 1
ATOM 1944 N N . LEU A 1 254 ? 6.429 -6.863 -7.805 1.00 91.44 254 LEU A N 1
ATOM 1945 C CA . LEU A 1 254 ? 6.254 -5.895 -8.882 1.00 91.44 254 LEU A CA 1
ATOM 1946 C C . LEU A 1 254 ? 5.643 -6.582 -10.103 1.00 91.44 254 LEU A C 1
ATOM 1948 O O . LEU A 1 254 ? 6.042 -7.667 -10.507 1.00 91.44 254 LEU A O 1
ATOM 1952 N N . ARG A 1 255 ? 4.676 -5.918 -10.738 1.00 92.25 255 ARG A N 1
ATOM 1953 C CA . ARG A 1 255 ? 4.064 -6.413 -11.979 1.00 92.25 255 ARG A CA 1
ATOM 1954 C C . ARG A 1 255 ? 4.984 -6.175 -13.174 1.00 92.25 255 ARG A C 1
ATOM 1956 O O . ARG A 1 255 ? 5.761 -5.222 -13.154 1.00 92.25 255 ARG A O 1
ATOM 1963 N N . LYS A 1 256 ? 4.770 -6.928 -14.263 1.00 93.00 256 LYS A N 1
ATOM 1964 C CA . LYS A 1 256 ? 5.474 -6.820 -15.561 1.00 93.00 256 LYS A CA 1
ATOM 1965 C C . LYS A 1 256 ? 5.859 -5.381 -15.945 1.00 93.00 256 LYS A C 1
ATOM 1967 O O . LYS A 1 256 ? 7.018 -5.098 -16.221 1.00 93.00 256 LYS A O 1
ATOM 1972 N N . GLY A 1 257 ? 4.899 -4.450 -15.935 1.00 90.31 257 GLY A N 1
ATOM 1973 C CA . GLY A 1 257 ? 5.152 -3.050 -16.308 1.00 90.31 257 GLY A CA 1
ATOM 1974 C C . GLY A 1 257 ? 6.122 -2.315 -15.373 1.00 90.31 257 GLY A C 1
ATOM 1975 O O . GLY A 1 257 ? 6.989 -1.587 -15.843 1.00 90.31 257 GLY A O 1
ATOM 1976 N N . SER A 1 258 ? 6.010 -2.533 -14.062 1.00 92.06 258 SER A N 1
ATOM 1977 C CA . SER A 1 258 ? 6.872 -1.901 -13.054 1.00 92.06 258 SER A CA 1
ATOM 1978 C C . SER A 1 258 ? 8.247 -2.548 -12.974 1.00 92.06 258 SER A C 1
ATOM 1980 O O . SER A 1 258 ? 9.225 -1.834 -12.815 1.00 92.06 258 SER A O 1
ATOM 1982 N N . ALA A 1 259 ? 8.333 -3.867 -13.147 1.00 93.00 259 ALA A N 1
ATOM 1983 C CA . ALA A 1 259 ? 9.606 -4.576 -13.254 1.00 93.00 259 ALA A CA 1
ATOM 1984 C C . ALA A 1 259 ? 10.438 -4.048 -14.433 1.00 93.00 259 ALA A C 1
ATOM 1986 O O . ALA A 1 259 ? 11.633 -3.803 -14.317 1.00 93.00 259 ALA A O 1
ATOM 1987 N N . ARG A 1 260 ? 9.779 -3.774 -15.560 1.00 93.50 260 ARG A N 1
ATOM 1988 C CA . ARG A 1 260 ? 10.428 -3.193 -16.734 1.00 93.50 260 ARG A CA 1
ATOM 1989 C C . ARG A 1 260 ? 10.938 -1.769 -16.507 1.00 93.50 260 ARG A C 1
ATOM 1991 O O . ARG A 1 260 ? 12.021 -1.427 -16.966 1.00 93.50 260 ARG A O 1
ATOM 1998 N N . GLN A 1 261 ? 10.146 -0.943 -15.824 1.00 92.94 261 GLN A N 1
ATOM 1999 C CA . GLN A 1 261 ? 10.552 0.412 -15.440 1.00 92.94 261 GLN A CA 1
ATOM 2000 C C . GLN A 1 261 ? 11.706 0.391 -14.437 1.00 92.94 261 GLN A C 1
ATOM 2002 O O . GLN A 1 261 ? 12.610 1.207 -14.565 1.00 92.94 261 GLN A O 1
ATOM 2007 N N . LEU A 1 262 ? 11.706 -0.566 -13.502 1.00 93.75 262 LEU A N 1
ATOM 2008 C CA . LEU A 1 262 ? 12.806 -0.772 -12.565 1.00 93.75 262 LEU A CA 1
ATOM 2009 C C . LEU A 1 262 ? 14.115 -1.050 -13.306 1.00 93.75 262 LEU A C 1
ATOM 2011 O O . LEU A 1 262 ? 15.099 -0.376 -13.039 1.00 93.75 262 LEU A O 1
ATOM 2015 N N . VAL A 1 263 ? 14.122 -1.997 -14.251 1.00 93.88 263 VAL A N 1
ATOM 2016 C CA . VAL A 1 263 ? 15.337 -2.336 -15.015 1.00 93.88 263 VAL A CA 1
ATOM 2017 C C . VAL A 1 263 ? 15.846 -1.137 -15.810 1.00 93.88 263 VAL A C 1
ATOM 2019 O O . VAL A 1 263 ? 17.040 -0.875 -15.802 1.00 93.88 263 VAL A O 1
ATOM 2022 N N . ALA A 1 264 ? 14.954 -0.368 -16.441 1.00 92.94 264 ALA A N 1
ATOM 2023 C CA . ALA A 1 264 ? 15.357 0.858 -17.129 1.00 92.94 264 ALA A CA 1
ATOM 2024 C C . ALA A 1 264 ? 15.956 1.889 -16.156 1.00 92.94 264 ALA A C 1
ATOM 2026 O O . ALA A 1 264 ? 16.987 2.482 -16.445 1.00 92.94 264 ALA A O 1
ATOM 2027 N N . TYR A 1 265 ? 15.342 2.072 -14.985 1.00 92.81 265 TYR A N 1
ATOM 2028 C CA . TYR A 1 265 ? 15.845 2.983 -13.960 1.00 92.81 265 TYR A CA 1
ATOM 2029 C C . TYR A 1 265 ? 17.209 2.546 -13.399 1.00 92.81 265 TYR A C 1
ATOM 2031 O O . TYR A 1 265 ? 18.101 3.372 -13.226 1.00 92.81 265 TYR A O 1
ATOM 2039 N N . MET A 1 266 ? 17.393 1.247 -13.153 1.00 93.81 266 MET A N 1
ATOM 2040 C CA . MET A 1 266 ? 18.671 0.671 -12.726 1.00 93.81 266 MET A CA 1
ATOM 2041 C C . MET A 1 266 ? 19.740 0.819 -13.807 1.00 93.81 266 MET A C 1
ATOM 2043 O O . MET A 1 266 ? 20.859 1.196 -13.481 1.00 93.81 266 MET A O 1
ATOM 2047 N N . ALA A 1 267 ? 19.392 0.629 -15.081 1.00 92.88 267 ALA A N 1
ATOM 2048 C CA . ALA A 1 267 ? 20.323 0.830 -16.184 1.00 92.88 267 ALA A CA 1
ATOM 2049 C C . ALA A 1 267 ? 20.880 2.262 -16.232 1.00 92.88 267 ALA A C 1
ATOM 2051 O O . ALA A 1 267 ? 22.087 2.437 -16.352 1.00 92.88 267 ALA A O 1
ATOM 2052 N N . ASP A 1 268 ? 20.030 3.281 -16.065 1.00 91.88 268 ASP A N 1
ATOM 2053 C CA . ASP A 1 268 ? 20.475 4.683 -15.986 1.00 91.88 268 ASP A CA 1
ATOM 2054 C C . ASP A 1 268 ? 21.328 4.951 -14.741 1.00 91.88 268 ASP A C 1
ATOM 2056 O O . ASP A 1 268 ? 22.379 5.581 -14.838 1.00 91.88 268 ASP A O 1
ATOM 2060 N N . LYS A 1 269 ? 20.919 4.432 -13.575 1.00 91.19 269 LYS A N 1
ATOM 2061 C CA . LYS A 1 269 ? 21.629 4.665 -12.309 1.00 91.19 269 LYS A CA 1
ATOM 2062 C C . LYS A 1 269 ? 22.993 3.966 -12.241 1.00 91.19 269 LYS A C 1
ATOM 2064 O O . LYS A 1 269 ? 23.930 4.542 -11.697 1.00 91.19 269 LYS A O 1
ATOM 2069 N N . HIS A 1 270 ? 23.101 2.746 -12.762 1.00 91.62 270 HIS A N 1
ATOM 2070 C CA . HIS A 1 270 ? 24.330 1.946 -12.742 1.00 91.62 270 HIS A CA 1
ATOM 2071 C C . HIS A 1 270 ? 25.169 2.089 -14.020 1.00 91.62 270 HIS A C 1
ATOM 2073 O O . HIS A 1 270 ? 26.266 1.542 -14.083 1.00 91.62 270 HIS A O 1
ATOM 2079 N N . GLY A 1 271 ? 24.681 2.814 -15.031 1.00 91.75 271 GLY A N 1
ATOM 2080 C CA . GLY A 1 271 ? 25.384 2.985 -16.302 1.00 91.75 271 GLY A CA 1
ATOM 2081 C C . GLY A 1 271 ? 25.448 1.709 -17.145 1.00 91.75 271 GLY A C 1
ATOM 2082 O O . GLY A 1 271 ? 26.426 1.506 -17.860 1.00 91.75 271 GLY A O 1
ATOM 2083 N N . TRP A 1 272 ? 24.432 0.844 -17.063 1.00 92.69 272 TRP A N 1
ATOM 2084 C CA . TRP A 1 272 ? 24.385 -0.384 -17.856 1.00 92.69 272 TRP A CA 1
ATOM 2085 C C . TRP A 1 272 ? 24.269 -0.076 -19.347 1.00 92.69 272 TRP A C 1
ATOM 2087 O O . TRP A 1 272 ? 23.478 0.761 -19.789 1.00 92.69 272 TRP A O 1
ATOM 2097 N N . SER A 1 273 ? 25.011 -0.834 -20.143 1.00 92.56 273 SER A N 1
ATOM 2098 C CA . SER A 1 273 ? 24.858 -0.884 -21.590 1.00 92.56 273 SER A CA 1
ATOM 2099 C C . SER A 1 273 ? 23.469 -1.401 -21.994 1.00 92.56 273 SER A C 1
ATOM 2101 O O . SER A 1 273 ? 22.751 -2.058 -21.228 1.00 92.56 273 SER A O 1
ATOM 2103 N N . ASN A 1 274 ? 23.093 -1.171 -23.257 1.00 91.38 274 ASN A N 1
ATOM 2104 C CA . ASN A 1 274 ? 21.871 -1.751 -23.821 1.00 91.38 274 ASN A CA 1
ATOM 2105 C C . ASN A 1 274 ? 21.877 -3.288 -23.731 1.00 91.38 274 ASN 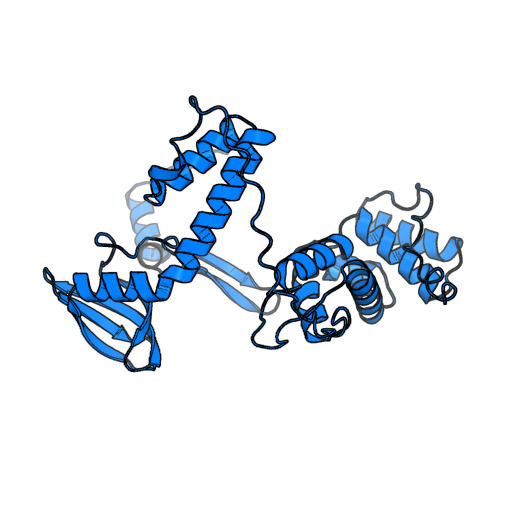A C 1
ATOM 2107 O O . ASN A 1 274 ? 20.838 -3.883 -23.453 1.00 91.38 274 ASN A O 1
ATOM 2111 N N . SER A 1 275 ? 23.032 -3.932 -23.930 1.00 91.81 275 SER A N 1
ATOM 2112 C CA . SER A 1 275 ? 23.185 -5.388 -23.827 1.00 91.81 275 SER A CA 1
ATOM 2113 C C . SER A 1 275 ? 22.963 -5.907 -22.408 1.00 91.81 275 SER A C 1
ATOM 2115 O O . SER A 1 275 ? 22.211 -6.863 -22.236 1.00 91.81 275 SER A O 1
ATOM 2117 N N . GLU A 1 276 ? 23.545 -5.261 -21.395 1.00 93.31 276 GLU A N 1
ATOM 2118 C CA . GLU A 1 276 ? 23.343 -5.630 -19.984 1.00 93.31 276 GLU A CA 1
ATOM 2119 C C . GLU A 1 276 ? 21.885 -5.428 -19.569 1.00 93.31 276 GLU A C 1
ATOM 2121 O O . GLU A 1 276 ? 21.264 -6.310 -18.974 1.00 93.31 276 GLU A O 1
ATOM 2126 N N . THR A 1 277 ? 21.291 -4.304 -19.977 1.00 93.75 277 THR A N 1
ATOM 2127 C CA . THR A 1 277 ? 19.876 -4.008 -19.725 1.00 93.75 277 THR A CA 1
ATOM 2128 C C . THR A 1 277 ? 18.968 -5.087 -20.319 1.00 93.75 277 THR A C 1
ATOM 2130 O O . THR A 1 277 ? 18.061 -5.584 -19.648 1.00 93.75 277 THR A O 1
ATOM 2133 N N . VAL A 1 278 ? 19.209 -5.480 -21.575 1.00 93.44 278 VAL A N 1
ATOM 2134 C CA . VAL A 1 278 ? 18.455 -6.551 -22.244 1.00 93.44 278 VAL A CA 1
ATOM 2135 C C . VAL A 1 278 ? 18.665 -7.893 -21.544 1.00 93.44 278 VAL A C 1
ATOM 2137 O O . VAL A 1 278 ? 17.701 -8.648 -21.415 1.00 93.44 278 VAL A O 1
ATOM 2140 N N . GLU A 1 279 ? 19.866 -8.192 -21.048 1.00 94.62 279 GLU A N 1
ATOM 2141 C CA . GLU A 1 279 ? 20.115 -9.446 -20.333 1.00 94.62 279 GLU A CA 1
ATOM 2142 C C . GLU A 1 279 ? 19.367 -9.513 -18.995 1.00 94.62 279 GLU A C 1
ATOM 2144 O O . GLU A 1 279 ? 18.735 -10.531 -18.701 1.00 94.62 279 GLU A O 1
ATOM 2149 N N . HIS A 1 280 ? 19.307 -8.419 -18.230 1.00 95.69 280 HIS A N 1
ATOM 2150 C CA . HIS A 1 280 ? 18.466 -8.363 -17.029 1.00 95.69 280 HIS A CA 1
ATOM 2151 C C . HIS A 1 280 ? 16.973 -8.539 -17.355 1.00 95.69 280 HIS A C 1
ATOM 2153 O O . HIS A 1 280 ? 16.261 -9.240 -16.630 1.00 95.69 280 HIS A O 1
ATOM 2159 N N . LEU A 1 281 ? 16.482 -7.974 -18.467 1.00 95.56 281 LEU A N 1
ATOM 2160 C CA . LEU A 1 281 ? 15.106 -8.217 -18.922 1.00 95.56 281 LEU A CA 1
ATOM 2161 C C . LEU A 1 281 ? 14.880 -9.687 -19.304 1.00 95.56 281 LEU A C 1
ATOM 2163 O O . LEU A 1 281 ? 13.885 -10.270 -18.879 1.00 95.56 281 LEU A O 1
ATOM 2167 N N . ARG A 1 282 ? 15.810 -10.312 -20.037 1.00 95.25 282 ARG A N 1
ATOM 2168 C CA . ARG A 1 282 ? 15.741 -11.743 -20.385 1.00 95.25 282 ARG A CA 1
ATOM 2169 C C . ARG A 1 282 ? 15.766 -12.632 -19.150 1.00 95.25 282 ARG A C 1
ATOM 2171 O O . ARG A 1 282 ? 15.066 -13.641 -19.107 1.00 95.25 282 ARG A O 1
ATOM 2178 N N . ARG A 1 283 ? 16.536 -12.266 -18.124 1.00 96.12 283 ARG A N 1
ATOM 2179 C CA . ARG A 1 283 ? 16.538 -12.977 -16.842 1.00 96.12 283 ARG A CA 1
ATOM 2180 C C . ARG A 1 283 ? 15.156 -12.945 -16.194 1.00 96.12 283 ARG A C 1
ATOM 2182 O O . ARG A 1 283 ? 14.667 -13.993 -15.781 1.00 96.12 283 ARG A O 1
ATOM 2189 N N . LEU A 1 284 ? 14.503 -11.782 -16.157 1.00 94.75 284 LEU A N 1
ATOM 2190 C CA . LEU A 1 284 ? 13.120 -11.674 -15.681 1.00 94.75 284 LEU A CA 1
ATOM 2191 C C . LEU A 1 284 ? 12.148 -12.484 -16.553 1.00 94.75 284 LEU A C 1
ATOM 2193 O O . LEU A 1 284 ? 11.233 -13.107 -16.018 1.00 94.75 284 LEU A O 1
ATOM 2197 N N . ASP A 1 285 ? 12.361 -12.534 -17.868 1.00 95.12 285 ASP A N 1
ATOM 2198 C CA . ASP A 1 285 ? 11.547 -13.349 -18.776 1.00 95.12 285 ASP A CA 1
ATOM 2199 C C . ASP A 1 285 ? 11.674 -14.844 -18.488 1.00 95.12 285 ASP A C 1
ATOM 2201 O O . ASP A 1 285 ? 10.659 -15.536 -18.459 1.00 95.12 285 ASP A O 1
ATOM 2205 N N . ARG A 1 286 ? 12.884 -15.333 -18.189 1.00 96.81 286 ARG A N 1
ATOM 2206 C CA . ARG A 1 286 ? 13.113 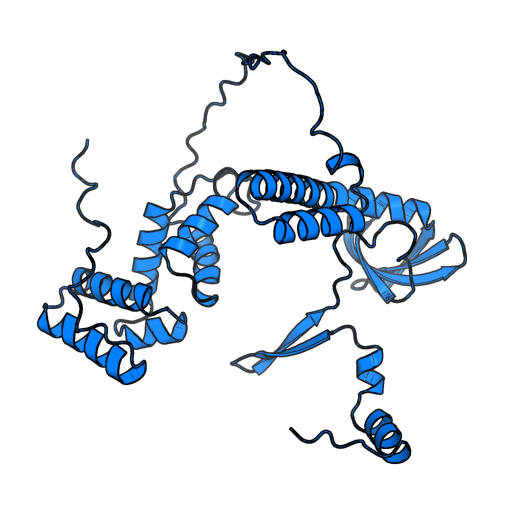-16.728 -17.779 1.00 96.81 286 ARG A CA 1
ATOM 2207 C C . ARG A 1 286 ? 12.428 -17.068 -16.452 1.00 96.81 286 ARG A C 1
ATOM 2209 O O . ARG A 1 286 ? 11.908 -18.167 -16.312 1.00 96.81 286 ARG A O 1
ATOM 2216 N N . ILE A 1 287 ? 12.417 -16.140 -15.491 1.00 94.94 287 ILE A N 1
ATOM 2217 C CA . ILE A 1 287 ? 11.836 -16.370 -14.156 1.00 94.94 287 ILE A CA 1
ATOM 2218 C C . ILE A 1 287 ? 10.303 -16.295 -14.190 1.00 94.94 287 ILE A C 1
ATOM 2220 O O . ILE A 1 287 ? 9.630 -17.106 -13.558 1.00 94.94 287 ILE A O 1
ATOM 2224 N N . TYR A 1 288 ? 9.742 -15.319 -14.909 1.00 94.56 288 TYR A N 1
ATOM 2225 C CA . TYR A 1 288 ? 8.321 -14.973 -14.805 1.00 94.56 288 TYR A CA 1
ATOM 2226 C C . TYR A 1 288 ? 7.507 -15.199 -16.087 1.00 94.56 288 TYR A C 1
ATOM 2228 O O . TYR A 1 288 ? 6.289 -15.010 -16.067 1.00 94.56 288 TYR A O 1
ATOM 2236 N N . GLY A 1 289 ? 8.142 -15.566 -17.204 1.00 95.12 289 GLY A N 1
ATOM 2237 C CA . GLY A 1 289 ? 7.470 -15.787 -18.489 1.00 95.12 289 GLY A CA 1
ATOM 2238 C C . GLY A 1 289 ? 6.865 -14.513 -19.085 1.00 95.12 289 GLY A C 1
ATOM 2239 O O . GLY A 1 289 ? 5.796 -14.555 -19.693 1.00 95.12 289 GLY A O 1
ATOM 2240 N N . TRP A 1 290 ? 7.480 -13.352 -18.842 1.00 94.50 290 TRP A N 1
ATOM 2241 C CA . TRP A 1 290 ? 6.850 -12.067 -19.139 1.00 94.50 290 TRP A CA 1
ATOM 2242 C C . TRP A 1 290 ? 7.071 -11.535 -20.544 1.00 94.50 290 TRP A C 1
ATOM 2244 O O . TRP A 1 290 ? 6.240 -10.735 -20.954 1.00 94.50 290 TRP A O 1
ATOM 2254 N N . ASP A 1 291 ? 8.095 -11.938 -21.284 1.00 93.38 291 ASP A N 1
ATOM 2255 C CA . ASP A 1 291 ? 8.441 -11.353 -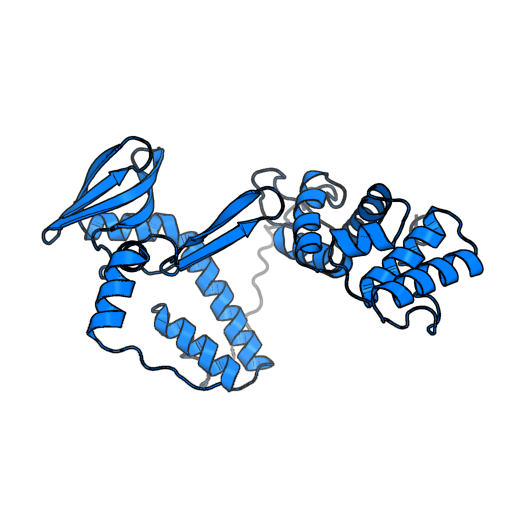22.588 1.00 93.38 291 ASP A CA 1
ATOM 2256 C C . ASP A 1 291 ? 8.560 -9.808 -22.527 1.00 93.38 291 ASP A C 1
ATOM 2258 O O . ASP A 1 291 ? 7.718 -9.029 -23.001 1.00 93.38 291 ASP A O 1
ATOM 2262 N N . LEU A 1 292 ? 9.563 -9.356 -21.780 1.00 92.38 292 LEU A N 1
ATOM 2263 C CA . LEU A 1 292 ? 9.955 -7.977 -21.534 1.00 92.38 292 LEU A CA 1
ATOM 2264 C C . LEU A 1 292 ? 11.011 -7.501 -22.530 1.00 92.38 292 LEU A C 1
ATOM 2266 O O . LEU A 1 292 ? 10.978 -6.327 -22.919 1.00 92.38 292 LEU A O 1
ATOM 2270 N N . ALA A 1 293 ? 11.941 -8.385 -22.901 1.00 91.94 293 ALA A N 1
ATOM 2271 C CA . ALA A 1 293 ? 13.082 -8.072 -23.756 1.00 91.94 293 ALA A CA 1
ATOM 2272 C C . ALA A 1 293 ? 12.691 -7.845 -25.227 1.00 91.94 293 ALA A C 1
ATOM 2274 O O . ALA A 1 293 ? 13.402 -7.144 -25.941 1.00 91.94 293 ALA A O 1
ATOM 2275 N N . SER A 1 294 ? 11.544 -8.368 -25.673 1.00 89.12 294 SER A N 1
ATOM 2276 C CA . SER A 1 294 ? 11.024 -8.184 -27.040 1.00 89.12 294 SER A CA 1
ATOM 2277 C C . SER A 1 294 ? 10.537 -6.764 -27.343 1.00 89.12 294 SER A C 1
ATOM 2279 O O . SER A 1 294 ? 10.247 -6.424 -28.489 1.00 89.12 294 SER A O 1
ATOM 2281 N N . ARG A 1 295 ? 10.407 -5.914 -26.319 1.00 88.06 295 ARG A N 1
ATOM 2282 C CA . ARG A 1 295 ? 9.819 -4.579 -26.434 1.00 88.06 295 ARG A CA 1
ATOM 2283 C C . ARG A 1 295 ? 10.902 -3.489 -26.337 1.00 88.06 295 ARG A C 1
ATOM 2285 O O . ARG A 1 295 ? 11.852 -3.646 -25.570 1.00 88.06 295 ARG A O 1
ATOM 2292 N N . PRO A 1 296 ? 10.708 -2.313 -26.966 1.00 87.62 296 PRO A N 1
ATOM 2293 C CA . PRO A 1 296 ? 11.634 -1.175 -26.861 1.00 87.62 296 PRO A CA 1
ATOM 2294 C C . PRO A 1 296 ? 11.618 -0.552 -25.460 1.00 87.62 296 PRO A C 1
ATOM 2296 O O . PRO A 1 296 ? 10.526 -0.347 -24.912 1.00 87.62 296 PRO A O 1
ATOM 2299 N N . LEU A 1 297 ? 12.794 -0.301 -24.866 1.00 80.25 297 LEU A N 1
ATOM 2300 C CA . LEU A 1 297 ? 12.948 0.135 -23.469 1.00 80.25 297 LEU A CA 1
ATOM 2301 C C . LEU A 1 297 ? 12.024 1.318 -23.124 1.00 80.25 297 LEU A C 1
ATOM 2303 O O . LEU A 1 297 ? 11.880 2.245 -23.925 1.00 80.25 297 LEU A O 1
ATOM 2307 N N . PRO A 1 298 ? 11.359 1.295 -21.953 1.00 80.75 298 PRO A N 1
ATOM 2308 C CA . PRO A 1 298 ? 10.518 2.409 -21.552 1.00 80.75 298 PRO A CA 1
ATOM 2309 C C . PRO A 1 298 ? 11.377 3.663 -21.361 1.00 80.75 298 PRO A C 1
ATOM 2311 O O . PRO A 1 298 ? 12.465 3.592 -20.794 1.00 80.75 298 PRO A O 1
ATOM 2314 N N . ARG A 1 299 ? 10.864 4.824 -21.788 1.00 75.19 299 ARG A N 1
ATOM 2315 C CA . ARG A 1 299 ? 11.476 6.107 -21.425 1.00 75.19 299 ARG A CA 1
ATOM 2316 C C . ARG A 1 299 ? 11.444 6.249 -19.905 1.00 75.19 299 ARG A C 1
ATOM 2318 O O . ARG A 1 299 ? 10.375 6.144 -19.299 1.00 75.19 299 ARG A O 1
ATOM 2325 N N . ILE A 1 300 ? 12.608 6.475 -19.310 1.00 70.19 300 ILE A N 1
ATOM 2326 C CA . ILE A 1 300 ? 12.739 6.730 -17.877 1.00 70.19 300 ILE A CA 1
ATOM 2327 C C . ILE A 1 300 ? 12.089 8.090 -17.590 1.00 70.19 300 ILE A C 1
ATOM 2329 O O . ILE A 1 300 ? 12.294 9.028 -18.368 1.00 70.19 300 ILE A O 1
ATOM 2333 N N . PRO A 1 301 ? 11.280 8.227 -16.525 1.00 56.53 301 PRO A N 1
ATOM 2334 C CA . PRO A 1 301 ? 10.800 9.531 -16.089 1.00 56.53 301 PRO A CA 1
ATOM 2335 C C . PRO A 1 301 ? 12.013 10.437 -15.838 1.00 56.53 301 PRO A C 1
ATOM 2337 O O . PRO A 1 301 ? 12.813 10.160 -14.952 1.00 56.53 301 PRO A O 1
ATOM 2340 N N . ASN A 1 302 ? 12.184 11.456 -16.687 1.00 54.84 302 ASN A N 1
ATOM 2341 C CA . ASN A 1 302 ? 13.369 12.315 -16.761 1.00 54.84 302 ASN A CA 1
ATOM 2342 C C . ASN A 1 302 ? 13.926 12.709 -15.380 1.00 54.84 302 ASN A C 1
ATOM 2344 O O . ASN A 1 302 ? 13.383 13.599 -14.727 1.00 54.84 302 ASN A O 1
ATOM 2348 N N . SER A 1 303 ? 15.069 12.135 -15.000 1.00 50.25 303 SER A N 1
ATOM 2349 C CA . SER A 1 303 ? 15.915 12.631 -13.907 1.00 50.25 303 SER A CA 1
ATOM 2350 C C . SER A 1 303 ? 16.653 13.926 -14.293 1.00 50.25 303 SER A C 1
ATOM 2352 O O . SER A 1 303 ? 17.040 14.691 -13.416 1.00 50.25 303 SER A O 1
ATOM 2354 N N . ARG A 1 304 ? 16.807 14.214 -15.599 1.00 47.91 304 ARG A N 1
ATOM 2355 C CA . ARG A 1 304 ? 17.668 15.301 -16.114 1.00 47.91 304 ARG A CA 1
ATOM 2356 C C . ARG A 1 304 ? 16.970 16.604 -16.542 1.00 47.91 304 ARG A C 1
ATOM 2358 O O . ARG A 1 304 ? 17.639 17.623 -16.632 1.00 47.91 304 ARG A O 1
ATOM 2365 N N . ASN A 1 305 ? 15.646 16.647 -16.733 1.00 47.03 305 ASN A N 1
ATOM 2366 C CA . ASN A 1 305 ? 14.967 17.840 -17.294 1.00 47.03 305 ASN A CA 1
ATOM 2367 C C . ASN A 1 305 ? 14.446 18.872 -16.266 1.00 47.03 305 ASN A C 1
ATOM 2369 O O . ASN A 1 305 ? 13.589 19.683 -16.612 1.00 47.03 305 ASN A O 1
ATOM 2373 N N . ARG A 1 306 ? 14.924 18.879 -15.012 1.00 47.12 306 ARG A N 1
ATOM 2374 C CA . ARG A 1 306 ? 14.502 19.880 -14.001 1.00 47.12 306 ARG A CA 1
ATOM 2375 C C . ARG A 1 306 ? 15.576 20.881 -13.561 1.00 47.12 306 ARG A C 1
ATOM 2377 O O . ARG A 1 306 ? 15.247 21.777 -12.798 1.00 47.12 306 ARG A O 1
ATOM 2384 N N . ALA A 1 307 ? 16.808 20.794 -14.065 1.00 41.53 307 ALA A N 1
ATOM 2385 C CA . ALA A 1 307 ? 17.898 21.680 -13.636 1.00 41.53 307 ALA A CA 1
ATOM 2386 C C . ALA A 1 307 ? 18.060 22.985 -14.454 1.00 41.53 307 ALA A C 1
ATOM 2388 O O . ALA A 1 307 ? 18.981 23.740 -14.178 1.00 41.53 307 ALA A O 1
ATOM 2389 N N . SER A 1 308 ? 17.209 23.282 -15.449 1.00 39.09 308 SER A N 1
ATOM 2390 C CA . SER A 1 308 ? 17.435 24.428 -16.358 1.00 39.09 308 SER A CA 1
ATOM 2391 C C . SER A 1 308 ? 16.197 25.283 -16.668 1.00 39.09 308 SER A C 1
ATOM 2393 O O . SER A 1 308 ? 16.033 25.766 -17.788 1.00 39.09 308 SER A O 1
ATOM 2395 N N . LYS A 1 309 ? 15.304 25.469 -15.695 1.00 42.06 309 LYS A N 1
ATOM 2396 C CA . LYS A 1 309 ? 14.344 26.585 -15.718 1.00 42.06 309 LYS A CA 1
ATOM 2397 C C . LYS A 1 309 ? 14.438 27.336 -14.393 1.00 42.06 309 LYS A C 1
ATOM 2399 O O . LYS A 1 309 ? 13.566 27.194 -13.539 1.00 42.06 309 LYS A O 1
ATOM 2404 N N . GLY A 1 310 ? 15.569 28.016 -14.226 1.00 40.66 310 GLY A N 1
ATOM 2405 C CA . GLY A 1 310 ? 15.705 29.200 -13.382 1.00 40.66 310 GLY A CA 1
ATOM 2406 C C . GLY A 1 310 ? 15.540 30.432 -14.256 1.00 40.66 310 GLY A C 1
ATOM 2407 O O . GLY A 1 310 ? 15.898 30.322 -15.453 1.00 40.66 310 GLY A O 1
#

Radius of gyration: 27.16 Å; chains: 1; bounding box: 63×77×62 Å

Secondary structure (DSSP, 8-state):
----PPPHHHHHHHHHHSSHHHHHT-SEEEEEEPTTSSEEEEE----TTTTSSS---TT-EEEEEETTEEEEEEEEEEETTEEEEEETTT--EEEEEHHHHHHHHHHHHHHHHHHHHHHHHHHHHHHHHHS-HHHHHHHHHHHHHTT-GGGS---S-----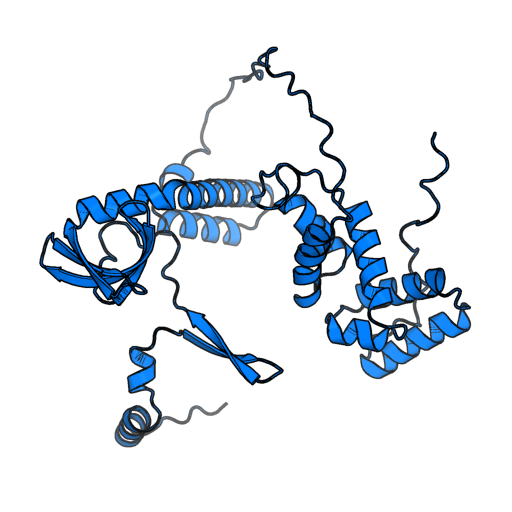-------TT---------B-TT-HHHHHHHHHHHTTT--HHHHHHHHHHHHTTSEETTTEE-B--HHHHHHHHHHHHHHH-SSHHHHHHHHT--HHHHHHHHHHHHHHHT--HHHHHHHHHHHHHHH----TTSPPPPP--SSTTSS--